Protein AF-A0A5C8U1Q3-F1 (afdb_monomer)

Structure (mmCIF, N/CA/C/O backbone):
data_AF-A0A5C8U1Q3-F1
#
_entry.id   AF-A0A5C8U1Q3-F1
#
loop_
_atom_site.group_PDB
_atom_site.id
_atom_site.type_symbol
_atom_site.label_atom_id
_atom_site.label_alt_id
_atom_site.label_comp_id
_atom_site.label_asym_id
_atom_site.label_entity_id
_atom_site.label_seq_id
_atom_site.pdbx_PDB_ins_code
_atom_site.Cartn_x
_atom_site.Cartn_y
_atom_site.Cartn_z
_atom_site.occupancy
_atom_site.B_iso_or_equiv
_atom_site.auth_seq_id
_atom_site.auth_comp_id
_atom_site.auth_asym_id
_atom_site.auth_atom_id
_atom_site.pdbx_PDB_model_num
ATOM 1 N N . MET A 1 1 ? 37.462 -49.495 20.248 1.00 40.00 1 MET A N 1
ATOM 2 C CA . MET A 1 1 ? 37.813 -49.408 21.685 1.00 40.00 1 MET A CA 1
ATOM 3 C C . MET A 1 1 ? 36.873 -48.424 22.378 1.00 40.00 1 MET A C 1
ATOM 5 O O . MET A 1 1 ? 36.753 -47.323 21.869 1.00 40.00 1 MET A O 1
ATOM 9 N N . ALA A 1 2 ? 36.206 -48.893 23.449 1.00 38.47 2 ALA A N 1
ATOM 10 C CA . ALA A 1 2 ? 35.498 -48.218 24.568 1.00 38.47 2 ALA A CA 1
ATOM 11 C C . ALA A 1 2 ? 34.811 -46.848 24.321 1.00 38.47 2 ALA A C 1
ATOM 13 O O . ALA A 1 2 ? 35.476 -45.885 23.978 1.00 38.47 2 ALA A O 1
ATOM 14 N N . ALA A 1 3 ? 33.492 -46.640 24.443 1.00 40.78 3 ALA A N 1
ATOM 15 C CA . ALA A 1 3 ? 32.511 -46.947 25.502 1.00 40.78 3 ALA A CA 1
ATOM 16 C C . ALA A 1 3 ? 32.791 -46.301 26.875 1.00 40.78 3 ALA A C 1
ATOM 18 O O . ALA A 1 3 ? 33.668 -46.760 27.597 1.00 40.78 3 ALA A O 1
ATOM 19 N N . HIS A 1 4 ? 31.946 -45.341 27.290 1.00 40.53 4 HIS A N 1
ATOM 20 C CA . HIS A 1 4 ? 31.556 -45.203 28.699 1.00 40.53 4 HIS A CA 1
ATOM 21 C C . HIS A 1 4 ? 30.174 -44.546 28.901 1.00 40.53 4 HIS A C 1
ATOM 23 O O . HIS A 1 4 ? 29.937 -43.390 28.567 1.00 40.53 4 HIS A O 1
ATOM 29 N N . ARG A 1 5 ? 29.272 -45.348 29.484 1.00 44.78 5 ARG A N 1
ATOM 30 C CA . ARG A 1 5 ? 27.987 -45.009 30.126 1.00 44.78 5 ARG A CA 1
ATOM 31 C C . ARG A 1 5 ? 28.193 -44.432 31.537 1.00 44.78 5 ARG A C 1
ATOM 33 O O . ARG A 1 5 ? 29.172 -44.807 32.181 1.00 44.78 5 ARG A O 1
ATOM 40 N N . ARG A 1 6 ? 27.169 -43.716 32.043 1.00 39.38 6 ARG A N 1
ATOM 41 C CA . ARG A 1 6 ? 26.542 -43.731 33.406 1.00 39.38 6 ARG A CA 1
ATOM 42 C C . ARG A 1 6 ? 25.379 -42.707 33.366 1.00 39.38 6 ARG A C 1
ATOM 44 O O . ARG A 1 6 ? 25.620 -41.612 32.890 1.00 39.38 6 ARG A O 1
ATOM 51 N N . SER A 1 7 ? 24.086 -42.936 33.641 1.00 35.12 7 SER A N 1
ATOM 52 C CA . SER A 1 7 ? 23.262 -43.768 34.550 1.00 35.12 7 SER A CA 1
ATOM 53 C C . SER A 1 7 ? 23.258 -43.360 36.033 1.00 35.12 7 SER A C 1
ATOM 55 O O . SER A 1 7 ? 24.276 -43.500 36.701 1.00 35.12 7 SER A O 1
ATOM 57 N N . GLY A 1 8 ? 22.067 -42.992 36.536 1.00 31.27 8 GLY A N 1
ATOM 58 C CA . GLY A 1 8 ? 21.658 -42.892 37.954 1.00 31.27 8 GLY A CA 1
ATOM 59 C C . GLY A 1 8 ? 20.296 -42.173 38.079 1.00 31.27 8 GLY A C 1
ATOM 60 O O . GLY A 1 8 ? 20.238 -40.974 37.858 1.00 31.27 8 GLY A O 1
ATOM 61 N N . ALA A 1 9 ? 19.152 -42.877 38.094 1.00 34.50 9 ALA A N 1
ATOM 62 C CA . ALA A 1 9 ? 18.427 -43.439 39.260 1.00 34.50 9 ALA A CA 1
ATOM 63 C C . ALA A 1 9 ? 17.667 -42.366 40.084 1.00 34.50 9 ALA A C 1
ATOM 65 O O . ALA A 1 9 ? 18.277 -41.548 40.754 1.00 34.50 9 ALA A O 1
ATOM 66 N N . ARG A 1 10 ? 16.347 -42.201 39.885 1.00 37.47 10 ARG A N 1
ATOM 67 C CA . ARG A 1 10 ? 15.211 -42.815 40.627 1.00 37.47 10 ARG A CA 1
ATOM 68 C C . ARG A 1 10 ? 15.221 -42.590 42.149 1.00 37.47 10 ARG A C 1
ATOM 70 O O . ARG A 1 10 ? 15.981 -43.232 42.865 1.00 37.47 10 ARG A O 1
ATOM 77 N N . HIS A 1 11 ? 14.211 -41.863 42.634 1.00 34.75 11 HIS A N 1
ATOM 78 C CA . HIS A 1 11 ? 13.627 -42.100 43.954 1.00 34.75 11 HIS A CA 1
ATOM 79 C C . HIS A 1 11 ? 12.093 -42.021 43.877 1.00 34.75 11 HIS A C 1
ATOM 81 O O . HIS A 1 11 ? 11.530 -40.993 43.515 1.00 34.75 11 HIS A O 1
ATOM 87 N N . ARG A 1 12 ? 11.443 -43.157 44.154 1.00 38.84 12 ARG A N 1
ATOM 88 C CA . ARG A 1 12 ? 10.029 -43.289 44.533 1.00 38.84 12 ARG A CA 1
ATOM 89 C C . ARG A 1 12 ? 9.959 -43.221 46.056 1.00 38.84 12 ARG A C 1
ATOM 91 O O . ARG A 1 12 ? 10.831 -43.830 46.672 1.00 38.84 12 ARG A O 1
ATOM 98 N N . ARG A 1 13 ? 8.890 -42.650 46.621 1.00 34.62 13 ARG A N 1
ATOM 99 C CA . ARG A 1 13 ? 8.148 -43.243 47.749 1.00 34.62 13 ARG A CA 1
ATOM 100 C C . ARG A 1 13 ? 6.680 -42.815 47.701 1.00 34.62 13 ARG A C 1
ATOM 102 O O . ARG A 1 13 ? 6.382 -41.639 47.525 1.00 34.62 13 ARG A O 1
ATOM 109 N N . ASP A 1 14 ? 5.843 -43.834 47.822 1.00 34.22 14 ASP A N 1
ATOM 110 C CA . ASP A 1 14 ? 4.397 -43.864 48.031 1.00 34.22 14 ASP A CA 1
ATOM 111 C C . ASP A 1 14 ? 4.027 -43.394 49.452 1.00 34.22 14 ASP A C 1
ATOM 113 O O . ASP A 1 14 ? 4.901 -43.463 50.313 1.00 34.22 14 ASP A O 1
ATOM 117 N N . VAL A 1 15 ? 2.767 -42.985 49.693 1.00 38.41 15 VAL A N 1
ATOM 118 C CA . VAL A 1 15 ? 1.884 -43.452 50.798 1.00 38.41 15 VAL A CA 1
ATOM 119 C C . VAL A 1 15 ? 0.415 -43.106 50.464 1.00 38.41 15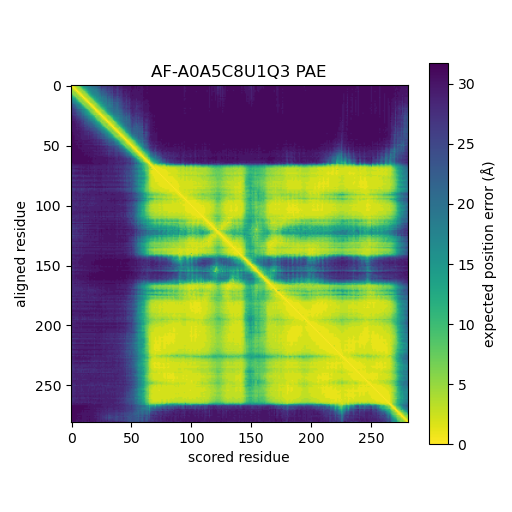 VAL A C 1
ATOM 121 O O . VAL A 1 15 ? 0.109 -41.994 50.034 1.00 38.41 15 VAL A O 1
ATOM 124 N N . ASP A 1 16 ? -0.444 -44.108 50.669 1.00 31.39 16 ASP A N 1
ATOM 125 C CA . ASP A 1 16 ? -1.895 -44.236 50.461 1.00 31.39 16 ASP A CA 1
ATOM 126 C C . ASP A 1 16 ? -2.811 -43.389 51.379 1.00 31.39 16 ASP A C 1
ATOM 128 O O . ASP A 1 16 ? -2.389 -42.916 52.431 1.00 31.39 16 ASP A O 1
ATOM 132 N N . ALA A 1 17 ? -4.078 -43.201 50.962 1.00 31.83 17 ALA A N 1
ATOM 133 C CA . ALA A 1 17 ? -5.339 -43.590 51.656 1.00 31.83 17 ALA A CA 1
ATOM 134 C C . ALA A 1 17 ? -6.091 -42.311 52.110 1.00 31.83 17 ALA A C 1
ATOM 136 O O . ALA A 1 17 ? -5.439 -41.327 52.428 1.00 31.83 17 ALA A O 1
ATOM 137 N N . ASP A 1 18 ? -7.411 -42.104 52.094 1.00 31.33 18 ASP A N 1
ATOM 138 C CA . ASP A 1 18 ? -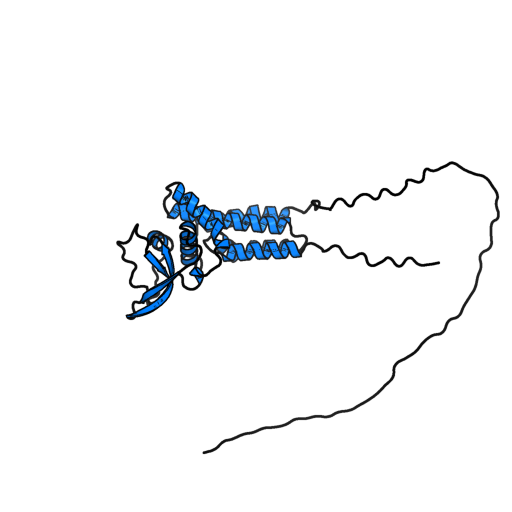8.646 -42.901 52.164 1.00 31.33 18 ASP A CA 1
ATOM 139 C C . ASP A 1 18 ? -9.780 -42.015 51.561 1.00 31.33 18 ASP A C 1
ATOM 141 O O . ASP A 1 18 ? -9.727 -40.791 51.657 1.00 31.33 18 ASP A O 1
ATOM 145 N N . ALA A 1 19 ? -10.690 -42.508 50.717 1.00 33.03 19 ALA A N 1
ATOM 146 C CA . ALA A 1 19 ? -11.965 -43.178 51.018 1.00 33.03 19 ALA A CA 1
ATOM 147 C C . ALA A 1 19 ? -13.210 -42.263 51.211 1.00 33.03 19 ALA A C 1
ATOM 149 O O . ALA A 1 19 ? -13.259 -41.356 52.033 1.00 33.03 19 ALA A O 1
ATOM 150 N N . GLN A 1 20 ? -14.245 -42.650 50.452 1.00 34.34 20 GLN A N 1
ATOM 151 C CA . GLN A 1 20 ? -15.701 -42.492 50.609 1.00 34.34 20 GLN A CA 1
ATOM 152 C C . GLN A 1 20 ? -16.476 -41.207 50.226 1.00 34.34 20 GLN A C 1
ATOM 154 O O . GLN A 1 20 ? -16.203 -40.079 50.617 1.00 34.34 20 GLN A O 1
ATOM 159 N N . ALA A 1 21 ? -17.548 -41.490 49.474 1.00 34.84 21 ALA A N 1
ATOM 160 C CA . ALA A 1 21 ? -18.604 -40.638 48.930 1.00 34.84 21 ALA A CA 1
ATOM 161 C C . ALA A 1 21 ? -19.897 -40.689 49.818 1.00 34.84 21 ALA A C 1
ATOM 163 O O . ALA A 1 21 ? -19.916 -41.440 50.793 1.00 34.84 21 ALA A O 1
ATOM 164 N N . PRO A 1 22 ? -20.969 -39.915 49.508 1.00 58.00 22 PRO A N 1
ATOM 165 C CA . PRO A 1 22 ? -22.089 -39.516 50.400 1.00 58.00 22 PRO A CA 1
ATOM 166 C C . PRO A 1 22 ? -23.319 -40.469 50.296 1.00 58.00 22 PRO A C 1
ATOM 168 O O . PRO A 1 22 ? -23.212 -41.409 49.502 1.00 58.00 22 PRO A O 1
ATOM 171 N N . PRO A 1 23 ? -24.478 -40.306 51.017 1.00 46.59 23 PRO A N 1
ATOM 172 C CA . PRO A 1 23 ? -25.551 -39.325 50.667 1.00 46.59 23 PRO A CA 1
ATOM 173 C C . PRO A 1 23 ? -26.604 -38.874 51.755 1.00 46.59 23 PRO A C 1
ATOM 175 O O . PRO A 1 23 ? -26.985 -39.626 52.642 1.00 46.59 23 PRO A O 1
ATOM 178 N N . SER A 1 24 ? -27.178 -37.670 51.541 1.00 33.81 24 SER A N 1
ATOM 179 C CA . SER A 1 24 ? -28.619 -37.253 51.623 1.00 33.81 24 SER A CA 1
ATOM 180 C C . SER A 1 24 ? -29.431 -37.255 52.969 1.00 33.81 24 SER A C 1
ATOM 182 O O . SER A 1 24 ? -28.854 -37.444 54.029 1.00 33.81 24 SER A O 1
ATOM 184 N N . PRO A 1 25 ? -30.744 -36.872 52.996 1.00 44.81 25 PRO A N 1
ATOM 185 C CA .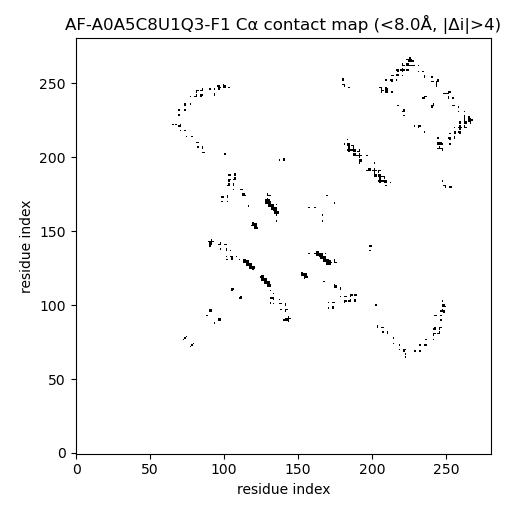 PRO A 1 25 ? -31.219 -35.542 53.424 1.00 44.81 25 PRO A CA 1
ATOM 186 C C . PRO A 1 25 ? -32.308 -35.560 54.533 1.00 44.81 25 PRO A C 1
ATOM 188 O O . PRO A 1 25 ? -33.022 -36.541 54.722 1.00 44.81 25 PRO A O 1
ATOM 191 N N . GLY A 1 26 ? -32.516 -34.435 55.228 1.00 31.23 26 GLY A N 1
ATOM 192 C CA . GLY A 1 26 ? -33.542 -34.297 56.275 1.00 31.23 26 GLY A CA 1
ATOM 193 C C . GLY A 1 26 ? -34.520 -33.150 56.017 1.00 31.23 26 GLY A C 1
ATOM 194 O O . GLY A 1 26 ? -34.166 -31.985 56.162 1.00 31.23 26 GLY A O 1
ATOM 195 N N . ALA A 1 27 ? -35.755 -33.496 55.656 1.00 31.83 27 ALA A N 1
ATOM 196 C CA . ALA A 1 27 ? -36.916 -32.610 55.600 1.00 31.83 27 ALA A CA 1
ATOM 197 C C . ALA A 1 27 ? -37.602 -32.488 56.973 1.00 31.83 27 ALA A C 1
ATOM 199 O O . ALA A 1 27 ? -37.550 -33.440 57.752 1.00 31.83 27 ALA A O 1
ATOM 200 N N . LYS A 1 28 ? -38.285 -31.355 57.214 1.00 33.28 28 LYS A N 1
ATOM 201 C CA . LYS A 1 28 ? -39.471 -31.111 58.082 1.00 33.28 28 LYS A CA 1
ATOM 202 C C . LYS A 1 28 ? -39.602 -29.590 58.303 1.00 33.28 28 LYS A C 1
ATOM 204 O O . LYS A 1 28 ? -38.583 -28.932 58.427 1.00 33.28 28 LYS A O 1
ATOM 209 N N . SER A 1 29 ? -40.749 -28.936 58.471 1.00 29.78 29 SER A N 1
ATOM 210 C CA . SER A 1 29 ? -42.158 -29.098 58.083 1.00 29.78 29 SER A CA 1
ATOM 211 C C . SER A 1 29 ? -42.923 -27.974 58.805 1.00 29.78 29 SER A C 1
ATOM 213 O O . SER A 1 29 ? -42.706 -27.859 60.008 1.00 29.78 29 SER A O 1
ATOM 215 N N . ARG A 1 30 ? -43.883 -27.309 58.128 1.00 32.12 30 ARG A N 1
ATOM 216 C CA . ARG A 1 30 ? -45.090 -26.636 58.697 1.00 32.12 30 ARG A CA 1
ATOM 217 C C . ARG A 1 30 ? -44.822 -25.411 59.606 1.00 32.12 30 ARG A C 1
ATOM 219 O O . ARG A 1 30 ? -43.753 -25.293 60.173 1.00 32.12 30 ARG A O 1
ATOM 226 N N . ASP A 1 31 ? -45.668 -24.396 59.762 1.00 32.38 31 ASP A N 1
ATOM 227 C CA . ASP A 1 31 ? -47.121 -24.196 59.640 1.00 32.38 31 ASP A CA 1
ATOM 228 C C . ASP A 1 31 ? -47.358 -22.683 59.390 1.00 32.38 31 ASP A C 1
ATOM 230 O O . ASP A 1 31 ? -46.620 -21.848 59.905 1.00 32.38 31 ASP A O 1
ATOM 234 N N . ALA A 1 32 ? -48.230 -22.277 58.467 1.00 31.22 32 ALA A N 1
ATOM 235 C CA . ALA A 1 32 ? -49.650 -21.967 58.685 1.00 31.22 32 ALA A CA 1
ATOM 236 C C . ALA A 1 32 ? -49.932 -20.755 59.597 1.00 31.22 32 ALA A C 1
ATOM 238 O O . ALA A 1 32 ? -49.867 -20.845 60.823 1.00 31.22 32 ALA A O 1
ATOM 239 N N . ARG A 1 33 ? -50.375 -19.658 58.968 1.00 31.16 33 ARG A N 1
ATOM 240 C CA . ARG A 1 33 ? -51.519 -18.826 59.380 1.00 31.16 33 ARG A CA 1
ATOM 241 C C . ARG A 1 33 ? -51.665 -17.668 58.396 1.00 31.16 33 ARG A C 1
ATOM 243 O O . ARG A 1 33 ? -50.772 -16.840 58.324 1.00 31.16 33 ARG A O 1
ATOM 250 N N . ASP A 1 34 ? -52.795 -17.596 57.698 1.00 32.56 34 ASP A N 1
ATOM 251 C CA . ASP A 1 34 ? -53.519 -16.328 57.682 1.00 32.56 34 ASP A CA 1
ATOM 252 C C . ASP A 1 34 ? -55.004 -16.523 57.380 1.00 32.56 34 ASP A C 1
ATOM 254 O O . ASP A 1 34 ? -55.398 -17.289 56.497 1.00 32.56 34 ASP A O 1
ATOM 258 N N . ARG A 1 35 ? -55.815 -15.858 58.199 1.00 33.28 35 ARG A N 1
ATOM 259 C CA . ARG A 1 35 ? -57.254 -15.671 58.035 1.00 33.28 35 ARG A CA 1
ATOM 260 C C . ARG A 1 35 ? -57.443 -14.291 57.414 1.00 33.28 35 ARG A C 1
ATOM 262 O O . ARG A 1 35 ? -56.715 -13.383 57.779 1.00 33.28 35 ARG A O 1
ATOM 269 N N . ASP A 1 36 ? -58.430 -14.148 56.534 1.00 31.48 36 ASP A N 1
ATOM 270 C CA . ASP A 1 36 ? -59.475 -13.113 56.616 1.00 31.48 36 ASP A CA 1
ATOM 271 C C . ASP A 1 36 ? -60.100 -12.802 55.250 1.00 31.48 36 ASP A C 1
ATOM 273 O O . ASP A 1 36 ? -59.449 -12.812 54.209 1.00 31.48 36 ASP A O 1
ATOM 277 N N . GLY A 1 37 ? -61.389 -12.452 55.296 1.00 30.47 37 GLY A N 1
ATOM 278 C CA . GLY A 1 37 ? -61.964 -11.489 54.359 1.00 30.47 37 GLY A CA 1
ATOM 279 C C . GLY A 1 37 ? -62.891 -12.043 53.281 1.00 30.47 37 GLY A C 1
ATOM 280 O O . GLY A 1 37 ? -62.530 -12.127 52.112 1.00 30.47 37 GLY A O 1
ATOM 281 N N . ALA A 1 38 ? -64.145 -12.304 53.648 1.00 33.31 38 ALA A N 1
ATOM 282 C CA . ALA A 1 38 ? -65.258 -12.371 52.706 1.00 33.31 38 ALA A CA 1
ATOM 283 C C . ALA A 1 38 ? -65.837 -10.965 52.463 1.00 33.31 38 ALA A C 1
ATOM 285 O O . ALA A 1 38 ? -66.318 -10.372 53.420 1.00 33.31 38 ALA A O 1
ATOM 286 N N . VAL A 1 39 ? -65.899 -10.472 51.213 1.00 33.56 39 VAL A N 1
ATOM 287 C CA . VAL A 1 39 ? -66.868 -9.437 50.775 1.00 33.56 39 VAL A CA 1
ATOM 288 C C . VAL A 1 39 ? -67.254 -9.638 49.298 1.00 33.56 39 VAL A C 1
ATOM 290 O O . VAL A 1 39 ? -66.469 -10.071 48.461 1.00 33.56 39 VAL A O 1
ATOM 293 N N . ARG A 1 40 ? -68.529 -9.354 49.025 1.00 32.06 40 ARG A N 1
ATOM 294 C CA . ARG A 1 40 ? -69.347 -9.643 47.844 1.00 32.06 40 ARG A CA 1
ATOM 295 C C . ARG A 1 40 ? -69.131 -8.707 46.633 1.00 32.06 40 ARG A C 1
ATOM 297 O O . ARG A 1 40 ? -68.942 -7.510 46.784 1.00 32.06 40 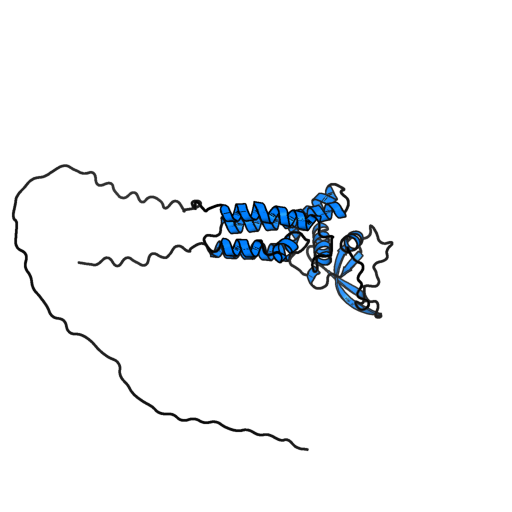ARG A O 1
ATOM 304 N N . SER A 1 41 ? -69.414 -9.282 45.457 1.00 30.80 41 SER A N 1
ATOM 305 C CA . SER A 1 41 ? -70.264 -8.783 44.350 1.00 30.80 41 SER A CA 1
ATOM 306 C C . SER A 1 41 ? -69.879 -7.592 43.439 1.00 30.80 41 SER A C 1
ATOM 308 O O . SER A 1 41 ? -69.887 -6.442 43.859 1.00 30.80 41 SER A O 1
ATOM 310 N N . ARG A 1 42 ? -69.894 -7.937 42.132 1.00 37.16 42 ARG A N 1
ATOM 311 C CA . ARG A 1 42 ? -70.431 -7.253 40.922 1.00 37.16 42 ARG A CA 1
ATOM 312 C C . ARG A 1 42 ? -69.455 -6.626 39.898 1.00 37.16 42 ARG A C 1
ATOM 314 O O . ARG A 1 42 ? -68.354 -6.227 40.250 1.00 37.16 42 ARG A O 1
ATOM 321 N N . PRO A 1 43 ? -69.839 -6.656 38.596 1.00 43.28 43 PRO A N 1
ATOM 322 C CA . PRO A 1 43 ? -68.922 -6.738 37.464 1.00 43.28 43 PRO A CA 1
ATOM 323 C C . PRO A 1 43 ? -68.629 -5.364 36.855 1.00 43.28 43 PRO A C 1
ATOM 325 O O . PRO A 1 43 ? -69.530 -4.551 36.663 1.00 43.28 43 PRO A O 1
ATOM 328 N N . GLY A 1 44 ? -67.366 -5.127 36.507 1.00 32.19 44 GLY A N 1
ATOM 329 C CA . GLY A 1 44 ? -66.908 -3.880 35.907 1.00 32.19 44 GLY A CA 1
ATOM 330 C C . GLY A 1 44 ? -66.152 -4.122 34.608 1.00 32.19 44 GLY A C 1
ATOM 331 O O . GLY A 1 44 ? -65.062 -4.680 34.627 1.00 32.19 44 GLY A O 1
ATOM 332 N N . ALA A 1 45 ? -66.763 -3.661 33.517 1.00 36.06 45 ALA A N 1
ATOM 333 C CA . ALA A 1 45 ? -66.148 -3.105 32.314 1.00 36.06 45 ALA A CA 1
ATOM 334 C C . ALA A 1 45 ? -65.023 -3.905 31.626 1.00 36.06 45 ALA A C 1
ATOM 336 O O . ALA A 1 45 ? -63.877 -3.973 32.069 1.00 36.06 45 ALA A O 1
ATOM 337 N N . GLY A 1 46 ? -65.356 -4.409 30.434 1.00 39.41 46 GLY A N 1
ATOM 338 C CA . GLY A 1 46 ? -64.417 -4.989 29.486 1.00 39.41 46 GLY A CA 1
ATOM 339 C C . GLY A 1 46 ? -63.202 -4.095 29.242 1.00 39.41 46 GLY A C 1
ATOM 340 O O . GLY A 1 46 ? -63.302 -3.002 28.690 1.00 39.41 46 GLY A O 1
ATOM 341 N N . ARG A 1 47 ? -62.028 -4.608 29.605 1.00 36.16 47 ARG A N 1
ATOM 342 C CA . ARG A 1 47 ? -60.751 -4.113 29.106 1.00 36.16 47 ARG A CA 1
ATOM 343 C C . ARG A 1 47 ? -60.304 -5.069 28.007 1.00 36.16 47 ARG A C 1
ATOM 345 O O . ARG A 1 47 ? -59.945 -6.213 28.274 1.00 36.16 47 ARG A O 1
ATOM 352 N N . LEU A 1 48 ? -60.386 -4.588 26.767 1.00 38.12 48 LEU A N 1
ATOM 353 C CA . LEU A 1 48 ? -59.875 -5.250 25.572 1.00 38.12 48 LEU A CA 1
ATOM 354 C C . LEU A 1 48 ? -58.466 -5.782 25.839 1.00 38.12 48 LEU A C 1
ATOM 356 O O . LEU A 1 48 ? -57.507 -5.037 26.049 1.00 38.12 48 LEU A O 1
ATOM 360 N N . ARG A 1 49 ? -58.370 -7.106 25.844 1.00 38.47 49 ARG A N 1
ATOM 361 C CA . ARG A 1 49 ? -57.133 -7.866 25.897 1.00 38.47 49 ARG A CA 1
ATOM 362 C C . ARG A 1 49 ? -56.403 -7.588 24.582 1.00 38.47 49 ARG A C 1
ATOM 364 O O . ARG A 1 49 ? -56.762 -8.158 23.556 1.00 38.47 49 ARG A O 1
ATOM 371 N N . LYS A 1 50 ? -55.417 -6.681 24.587 1.00 38.84 50 LYS A N 1
ATOM 372 C CA . LYS A 1 50 ? -54.468 -6.556 23.470 1.00 38.84 50 LYS A CA 1
ATOM 373 C C . LYS A 1 50 ? -53.746 -7.898 23.359 1.00 38.84 50 LYS A C 1
ATOM 375 O O . LYS A 1 50 ? -52.866 -8.202 24.162 1.00 38.84 50 LYS A O 1
ATOM 380 N N . LEU A 1 51 ? -54.201 -8.723 22.414 1.00 40.62 51 LEU A N 1
ATOM 381 C CA . LEU A 1 51 ? -53.480 -9.900 21.960 1.00 40.62 51 LEU A CA 1
ATOM 382 C C . LEU A 1 51 ? -52.062 -9.477 21.585 1.00 40.62 51 LEU A C 1
ATOM 384 O O . LEU A 1 51 ? -51.855 -8.413 21.001 1.00 40.62 51 LEU A O 1
ATOM 388 N N . GLY A 1 52 ? -51.109 -10.318 21.983 1.00 45.19 52 GLY A N 1
ATOM 389 C CA . GLY A 1 52 ? -49.691 -10.118 21.759 1.00 45.19 52 GLY A CA 1
ATOM 390 C C . GLY A 1 52 ? -49.408 -9.771 20.307 1.00 45.19 52 GLY A C 1
ATOM 391 O O . GLY A 1 52 ? -49.563 -10.600 19.414 1.00 45.19 52 GLY A O 1
ATOM 392 N N . GLY A 1 53 ? -48.950 -8.541 20.095 1.00 34.00 53 GLY A N 1
ATOM 393 C CA . GLY A 1 53 ? -48.136 -8.238 18.938 1.00 34.00 53 GLY A CA 1
ATOM 394 C C . GLY A 1 53 ? -46.803 -8.931 19.158 1.00 34.00 53 GLY A C 1
ATOM 395 O O . GLY A 1 53 ? -45.980 -8.451 19.934 1.00 34.00 53 GLY A O 1
ATOM 396 N N . VAL A 1 54 ? -46.604 -10.069 18.498 1.00 46.75 54 VAL A N 1
ATOM 397 C CA . VAL A 1 54 ? -45.260 -10.508 18.134 1.00 46.75 54 VAL A CA 1
ATOM 398 C C . VAL A 1 54 ? -44.73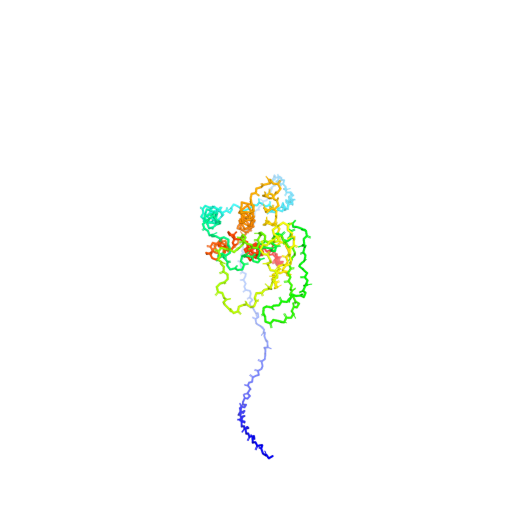8 -9.408 17.221 1.00 46.75 54 VAL A C 1
ATOM 400 O O . VAL A 1 54 ? -45.061 -9.358 16.038 1.00 46.75 54 VAL A O 1
ATOM 403 N N . THR A 1 55 ? -44.022 -8.443 17.794 1.00 45.88 55 THR A N 1
ATOM 404 C CA . THR A 1 55 ? -43.192 -7.552 16.995 1.00 45.88 55 THR A CA 1
ATOM 405 C C . THR A 1 55 ? -42.192 -8.455 16.288 1.00 45.88 55 THR A C 1
ATOM 407 O O . THR A 1 55 ? -41.460 -9.158 16.989 1.00 45.88 55 THR A O 1
ATOM 410 N N . PRO A 1 56 ? -42.161 -8.505 14.945 1.00 45.88 56 PRO A N 1
ATOM 411 C CA . PRO A 1 56 ? -41.060 -9.168 14.278 1.00 45.88 56 PRO A CA 1
ATOM 412 C C . PRO A 1 56 ? -39.802 -8.457 14.764 1.00 45.88 56 PRO A C 1
ATOM 414 O O . PRO A 1 56 ? -39.720 -7.228 14.664 1.00 45.88 56 PRO A O 1
ATOM 417 N N . ASP A 1 57 ? -38.879 -9.215 15.357 1.00 44.75 57 ASP A N 1
ATOM 418 C CA . ASP A 1 57 ? -37.523 -8.756 15.615 1.00 44.75 57 ASP A CA 1
ATOM 419 C C . ASP A 1 57 ? -37.009 -8.208 14.286 1.00 44.75 57 ASP A C 1
ATOM 421 O O . ASP A 1 57 ? -36.609 -8.952 13.389 1.00 44.75 57 ASP A O 1
ATOM 425 N N . ARG A 1 58 ? -37.078 -6.882 14.116 1.00 45.53 58 ARG A N 1
ATOM 426 C CA . ARG A 1 58 ? -36.298 -6.217 13.083 1.00 45.53 58 ARG A CA 1
ATOM 427 C C . ARG A 1 58 ? -34.877 -6.664 13.379 1.00 45.53 58 ARG A C 1
ATOM 429 O O . ARG A 1 58 ? -34.439 -6.468 14.519 1.00 45.53 58 ARG A O 1
ATOM 436 N N . PRO A 1 59 ? -34.154 -7.276 12.428 1.00 43.28 59 PRO A N 1
ATOM 437 C CA . PRO A 1 59 ? -32.760 -7.531 12.687 1.00 43.28 59 PRO A CA 1
ATOM 438 C C . PRO A 1 59 ? -32.170 -6.166 13.026 1.00 43.28 59 PRO A C 1
ATOM 440 O O . PRO A 1 59 ? -32.374 -5.202 12.286 1.00 43.28 59 PRO A O 1
ATOM 443 N N . ALA A 1 60 ? -31.518 -6.059 14.182 1.00 50.78 60 ALA A N 1
ATOM 444 C CA . ALA A 1 60 ? -30.799 -4.869 14.627 1.00 50.78 60 ALA A CA 1
ATOM 445 C C . ALA A 1 60 ? -29.555 -4.631 13.741 1.00 50.78 60 ALA A C 1
ATOM 447 O O . ALA A 1 60 ? -28.429 -4.462 14.209 1.00 50.78 60 ALA A O 1
ATOM 448 N N . LEU A 1 61 ? -29.756 -4.683 12.427 1.00 51.47 61 LEU A N 1
ATOM 449 C CA . LEU A 1 61 ? -28.913 -4.143 11.393 1.00 51.47 61 LEU A CA 1
ATOM 450 C C . LEU A 1 61 ? -29.019 -2.628 11.552 1.00 51.47 61 LEU A C 1
ATOM 452 O O . LEU A 1 61 ? -30.002 -2.013 11.161 1.00 51.47 61 LEU A O 1
ATOM 456 N N . LEU A 1 62 ? -27.972 -2.063 12.150 1.00 55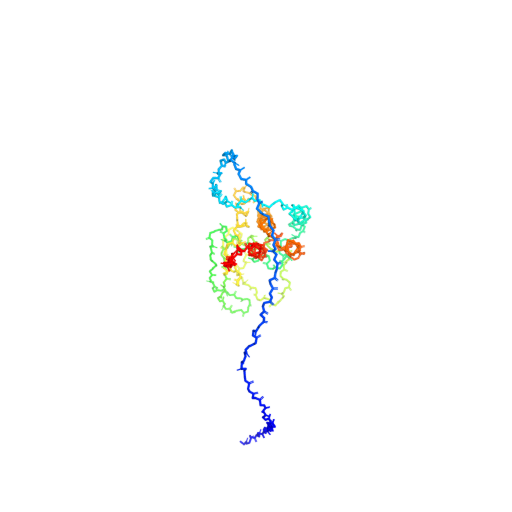.91 62 LEU A N 1
ATOM 457 C CA . LEU A 1 62 ? -27.710 -0.627 12.260 1.00 55.91 62 LEU A CA 1
ATOM 458 C C . LEU A 1 62 ? -28.467 0.100 13.377 1.00 55.91 62 LEU A C 1
ATOM 460 O O . LEU A 1 62 ? -29.226 1.030 13.144 1.00 55.91 62 LEU A O 1
ATOM 464 N N . ALA A 1 63 ? -28.126 -0.211 14.623 1.00 53.31 63 ALA A N 1
ATOM 465 C CA . ALA A 1 63 ? -27.983 0.874 15.587 1.00 53.31 63 ALA A CA 1
ATOM 466 C C . ALA A 1 63 ? -26.891 0.545 16.593 1.00 53.31 63 ALA A C 1
ATOM 468 O O . ALA A 1 63 ? -27.095 -0.175 17.571 1.00 53.31 63 ALA A O 1
ATOM 469 N N . PRO A 1 64 ? -25.701 1.099 16.374 1.00 51.84 64 PRO A N 1
ATOM 470 C CA . PRO A 1 64 ? -24.953 1.515 17.529 1.00 51.84 64 PRO A CA 1
ATOM 471 C C . PRO A 1 64 ? -24.557 2.970 17.288 1.00 51.84 64 PRO A C 1
ATOM 473 O O . PRO A 1 64 ? -23.745 3.270 16.415 1.00 51.84 64 PRO A O 1
ATOM 476 N N . THR A 1 65 ? -25.136 3.880 18.071 1.00 59.06 65 THR A N 1
ATOM 477 C CA . THR A 1 65 ? -24.596 5.228 18.280 1.00 59.06 65 THR A CA 1
ATOM 478 C C . THR A 1 65 ? -23.231 5.063 18.943 1.00 59.06 65 THR A C 1
ATOM 480 O O . THR A 1 65 ? -23.077 5.065 20.163 1.00 59.06 65 THR A O 1
ATOM 483 N N . ARG A 1 66 ? -22.238 4.748 18.114 1.00 66.75 66 ARG A N 1
ATOM 484 C CA . ARG A 1 66 ? -20.848 4.523 18.487 1.00 66.75 66 ARG A CA 1
ATOM 485 C C . ARG A 1 66 ? -20.169 5.864 18.394 1.00 66.75 66 ARG A C 1
ATOM 487 O O . ARG A 1 66 ? -20.281 6.520 17.366 1.00 66.75 66 ARG A O 1
ATOM 494 N N . SER A 1 67 ? -19.459 6.250 19.448 1.00 74.25 67 SER A N 1
ATOM 495 C CA . SER A 1 67 ? -18.613 7.434 19.390 1.00 74.25 67 SER A CA 1
ATOM 496 C C . SER A 1 67 ? -17.664 7.309 18.186 1.00 74.25 67 SER A C 1
ATOM 498 O O . SER A 1 67 ? -16.879 6.353 18.133 1.00 74.25 67 SER A O 1
ATOM 500 N N . PRO A 1 68 ? -17.730 8.239 17.213 1.00 88.62 68 PRO A N 1
ATOM 501 C CA . PRO A 1 68 ? -16.866 8.218 16.033 1.00 88.62 68 PRO A CA 1
ATOM 502 C C . PRO A 1 68 ? -15.434 8.652 16.369 1.00 88.62 68 PRO A C 1
ATOM 504 O O . PRO A 1 68 ? -14.584 8.680 15.489 1.00 88.62 68 PRO A O 1
ATOM 507 N N . LEU A 1 69 ? -15.155 8.957 17.643 1.00 93.44 69 LEU A N 1
ATOM 508 C CA . LEU A 1 69 ? -13.896 9.494 18.150 1.00 93.44 69 LEU A CA 1
ATOM 509 C C . LEU A 1 69 ? -12.661 8.808 17.561 1.00 93.44 69 LEU A C 1
ATOM 511 O O . LEU A 1 69 ? -11.794 9.488 17.036 1.00 93.44 69 LEU A O 1
ATOM 515 N N . TRP A 1 70 ? -12.588 7.475 17.607 1.00 94.50 70 TRP A N 1
ATOM 516 C CA . TRP A 1 70 ? -11.404 6.742 17.140 1.00 94.50 70 TRP A CA 1
ATOM 517 C C . TRP A 1 70 ? -11.256 6.739 15.619 1.00 94.50 70 TRP A C 1
ATOM 519 O O . TRP A 1 70 ? -10.139 6.717 15.117 1.00 94.50 70 TRP A O 1
ATOM 529 N N . MET A 1 71 ? -12.368 6.796 14.886 1.00 95.19 71 MET A N 1
ATOM 530 C CA . MET A 1 71 ? -12.341 6.940 13.429 1.00 95.19 71 MET A CA 1
ATOM 531 C C 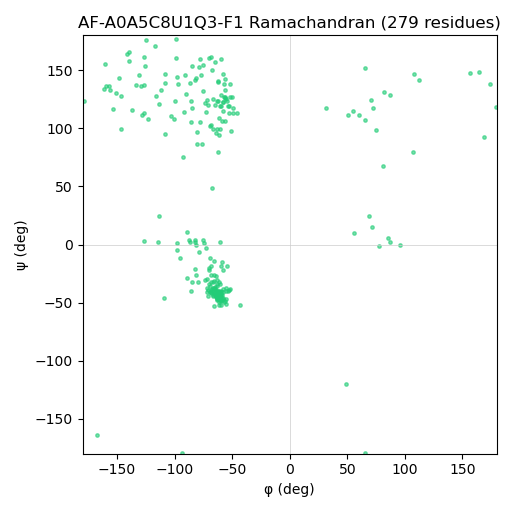. MET A 1 71 ? -11.884 8.347 13.045 1.00 95.19 71 MET A C 1
ATOM 533 O O . MET A 1 71 ? -11.027 8.497 12.182 1.00 95.19 71 MET A O 1
ATOM 537 N N . ILE A 1 72 ? -12.417 9.363 13.731 1.00 95.94 72 ILE A N 1
ATOM 538 C CA . ILE A 1 72 ? -12.017 10.760 13.552 1.00 95.94 72 ILE A CA 1
ATOM 539 C C . ILE A 1 72 ? -10.541 10.922 13.906 1.00 95.94 72 ILE A C 1
ATOM 541 O O . ILE A 1 72 ? -9.813 11.519 13.132 1.00 95.94 72 ILE A O 1
ATOM 545 N N . ALA A 1 73 ? -10.068 10.349 15.015 1.00 96.19 73 ALA A N 1
ATOM 546 C CA . ALA A 1 73 ? -8.659 10.392 15.395 1.00 96.19 73 ALA A CA 1
ATOM 547 C C . ALA A 1 73 ? -7.765 9.707 14.348 1.00 96.19 73 ALA A C 1
ATOM 549 O O . ALA A 1 73 ? -6.733 10.255 13.971 1.00 96.19 73 ALA A O 1
ATOM 550 N N . LEU A 1 74 ? -8.176 8.542 13.830 1.00 96.75 74 LEU A N 1
ATOM 551 C CA . LEU A 1 74 ? -7.437 7.843 12.776 1.00 96.75 74 LEU A CA 1
ATOM 552 C C . LEU A 1 74 ? -7.334 8.701 11.508 1.00 96.75 74 LEU A C 1
ATOM 554 O O . LEU A 1 74 ? -6.259 8.814 10.927 1.00 96.75 74 LEU A O 1
ATOM 558 N N . ALA A 1 75 ? -8.434 9.333 11.102 1.00 96.69 75 ALA A N 1
ATOM 559 C CA . ALA A 1 75 ? -8.466 10.199 9.930 1.00 96.69 75 ALA A CA 1
ATOM 560 C C . ALA A 1 75 ? -7.728 11.531 10.151 1.00 96.69 75 ALA A C 1
ATOM 562 O O . ALA A 1 75 ? -7.075 12.017 9.240 1.00 96.69 75 ALA A O 1
ATOM 563 N N . ALA A 1 76 ? -7.811 12.123 11.342 1.00 96.88 76 ALA A N 1
ATOM 564 C CA . ALA A 1 76 ? -7.243 13.437 11.636 1.00 96.88 76 ALA A CA 1
ATOM 565 C C . ALA A 1 76 ? -5.732 13.396 11.896 1.00 96.88 76 ALA A C 1
ATOM 567 O O . ALA A 1 76 ? -5.044 14.359 11.581 1.00 96.88 76 ALA A O 1
ATOM 568 N N . PHE A 1 77 ? -5.211 12.304 12.461 1.00 96.62 77 PHE A N 1
ATOM 569 C CA . PHE A 1 77 ? -3.782 12.173 12.776 1.00 96.62 77 PHE A CA 1
ATOM 570 C C . PHE A 1 77 ? -3.081 11.170 11.870 1.00 96.62 77 PHE A C 1
ATOM 572 O O . PHE A 1 77 ? -2.014 11.450 11.330 1.00 96.62 77 PHE A O 1
ATOM 579 N N . GLY A 1 78 ? -3.702 10.011 11.673 1.00 97.00 78 GLY A N 1
ATOM 580 C CA . GLY A 1 78 ? -3.131 8.930 10.889 1.00 97.00 78 GLY A CA 1
ATOM 581 C C . GLY A 1 78 ? -2.973 9.280 9.422 1.00 97.00 78 GLY A C 1
ATOM 582 O O . GLY A 1 78 ? -1.885 9.121 8.878 1.00 97.00 78 GLY A O 1
ATOM 583 N N . LEU A 1 79 ? -4.048 9.742 8.780 1.00 96.94 79 LEU A N 1
ATOM 584 C CA . LEU A 1 79 ? -4.036 9.996 7.339 1.00 96.94 79 LEU A CA 1
ATOM 585 C C . LEU A 1 79 ? -3.038 11.104 6.952 1.00 96.94 79 LEU A C 1
ATOM 587 O O . LEU A 1 79 ? -2.233 10.847 6.057 1.00 96.94 79 LEU A O 1
ATOM 591 N N . PRO A 1 80 ? -2.984 12.275 7.625 1.00 97.75 80 PRO A N 1
ATOM 592 C CA . PRO A 1 80 ? -1.970 13.284 7.327 1.00 97.75 80 PRO A CA 1
ATOM 593 C C . PRO A 1 80 ? -0.548 12.779 7.550 1.00 97.75 80 PRO A C 1
ATOM 595 O O . PRO A 1 80 ? 0.317 13.039 6.720 1.00 97.75 80 PRO A O 1
ATOM 598 N N . LEU A 1 81 ? -0.305 12.022 8.627 1.00 97.44 81 LEU A N 1
ATOM 599 C CA . LEU A 1 81 ? 1.013 11.448 8.890 1.00 97.44 81 LEU A CA 1
ATOM 600 C C . LEU A 1 81 ? 1.399 10.414 7.824 1.00 97.44 81 LEU A C 1
ATOM 602 O O . LEU A 1 81 ? 2.526 10.426 7.346 1.00 97.44 81 LEU A O 1
ATOM 606 N N . GLY A 1 82 ? 0.468 9.561 7.401 1.00 97.44 82 GLY A N 1
ATOM 607 C CA . GLY A 1 82 ? 0.685 8.604 6.318 1.00 97.44 82 GLY A CA 1
ATOM 608 C C . GLY A 1 82 ? 0.977 9.282 4.977 1.00 97.44 82 GLY A C 1
ATOM 609 O O . GLY A 1 82 ? 1.898 8.874 4.277 1.00 97.44 82 GLY A O 1
ATOM 610 N N . ILE A 1 83 ? 0.246 10.352 4.642 1.00 97.81 83 ILE A N 1
ATOM 611 C CA . ILE A 1 83 ? 0.500 11.160 3.438 1.00 97.81 83 ILE A CA 1
ATOM 612 C C . ILE A 1 83 ? 1.882 11.808 3.518 1.00 97.81 83 ILE A C 1
ATOM 614 O O . ILE A 1 83 ? 2.644 11.752 2.556 1.00 97.81 83 ILE A O 1
ATOM 618 N N . LEU A 1 84 ? 2.221 12.393 4.670 1.00 97.12 84 LEU A N 1
ATOM 619 C CA . LEU A 1 84 ? 3.526 12.998 4.903 1.00 97.12 84 LEU A CA 1
ATOM 620 C C . LEU A 1 84 ? 4.646 11.967 4.717 1.00 97.12 84 LEU A C 1
ATOM 622 O O . LEU A 1 84 ? 5.597 12.238 3.995 1.00 97.12 84 LEU A O 1
ATOM 626 N N . LEU A 1 85 ? 4.518 10.775 5.305 1.00 96.25 85 LEU A N 1
ATOM 627 C CA . LEU A 1 85 ? 5.489 9.691 5.139 1.00 96.25 85 LEU A CA 1
ATOM 628 C C . LEU A 1 85 ? 5.614 9.257 3.673 1.00 96.25 85 LEU A C 1
ATOM 630 O O . LEU A 1 85 ? 6.732 9.104 3.189 1.00 96.25 85 LEU A O 1
ATOM 634 N N . ALA A 1 86 ? 4.498 9.123 2.952 1.00 95.06 86 ALA A N 1
ATOM 635 C CA . ALA A 1 86 ? 4.503 8.710 1.548 1.00 95.06 86 ALA A CA 1
ATOM 636 C C . ALA A 1 86 ? 5.233 9.714 0.637 1.00 95.06 86 ALA A C 1
ATOM 638 O O . ALA A 1 86 ? 5.819 9.309 -0.369 1.00 95.06 86 ALA A O 1
ATOM 639 N N . LEU A 1 87 ? 5.200 11.003 0.998 1.00 94.50 87 LEU A N 1
ATOM 640 C CA . LEU A 1 87 ? 5.862 12.094 0.281 1.00 94.50 87 LEU A CA 1
ATOM 641 C C . LEU A 1 87 ? 7.329 12.288 0.690 1.00 94.50 87 LEU A C 1
ATOM 643 O O . LEU A 1 87 ? 8.157 12.594 -0.163 1.00 94.50 87 LEU A O 1
ATOM 647 N N . LEU A 1 88 ? 7.648 12.165 1.982 1.00 92.81 88 LEU A N 1
ATOM 648 C CA . LEU A 1 88 ? 8.985 12.470 2.508 1.00 92.81 88 LEU A CA 1
ATOM 649 C C . LEU A 1 88 ? 9.960 11.303 2.380 1.00 92.81 88 LEU A C 1
ATOM 651 O O . LEU A 1 88 ? 11.158 11.544 2.258 1.00 92.81 88 LEU A O 1
ATOM 655 N N . VAL A 1 89 ? 9.480 10.061 2.462 1.00 91.44 89 VAL A N 1
ATOM 656 C CA . VAL A 1 89 ? 10.343 8.875 2.436 1.00 91.44 89 VAL A CA 1
ATOM 657 C C . VAL A 1 89 ? 10.635 8.498 0.980 1.00 91.44 89 VAL A C 1
ATOM 659 O O . VAL A 1 89 ? 9.699 8.160 0.256 1.00 91.44 89 VAL A O 1
ATOM 662 N N . PRO A 1 90 ? 11.898 8.524 0.518 1.00 89.81 90 PRO A N 1
ATOM 663 C CA . PRO A 1 90 ? 12.248 8.097 -0.839 1.00 89.81 90 PRO A CA 1
ATOM 664 C C . PRO A 1 90 ? 11.881 6.628 -1.118 1.00 89.81 90 PRO A C 1
ATOM 666 O O . PRO A 1 90 ? 11.687 5.836 -0.194 1.00 89.81 90 PRO A O 1
ATOM 669 N N . PHE A 1 91 ? 11.760 6.252 -2.394 1.00 87.56 91 PHE A N 1
ATOM 670 C CA . PHE A 1 91 ? 11.483 4.866 -2.795 1.00 87.56 91 PHE A CA 1
ATOM 671 C C . PHE A 1 91 ? 12.645 3.934 -2.463 1.00 87.56 91 PHE A C 1
ATOM 673 O O . PHE A 1 91 ? 13.751 4.165 -2.934 1.00 87.56 91 PHE A O 1
ATOM 680 N N . GLY A 1 92 ? 12.379 2.862 -1.716 1.00 83.94 92 GLY A N 1
ATOM 681 C CA . GLY A 1 92 ? 13.387 1.854 -1.376 1.00 83.94 92 GLY A CA 1
ATOM 682 C C . GLY A 1 92 ? 14.061 2.061 -0.018 1.00 83.94 92 GLY A C 1
ATOM 683 O O . GLY A 1 92 ? 14.887 1.241 0.371 1.00 83.94 92 GLY A O 1
ATOM 684 N N . GLU A 1 93 ? 13.698 3.108 0.732 1.00 87.44 93 GLU A N 1
ATOM 685 C CA . GLU A 1 93 ? 14.162 3.286 2.119 1.00 87.44 93 GLU A CA 1
ATOM 686 C C . GLU A 1 93 ? 13.334 2.471 3.126 1.00 87.44 93 GLU A C 1
ATOM 688 O O . GLU A 1 93 ? 13.797 2.199 4.236 1.00 87.44 93 GLU A O 1
ATOM 693 N N . VAL A 1 94 ? 12.108 2.072 2.766 1.00 89.56 94 VAL A N 1
ATOM 694 C CA . VAL A 1 94 ? 11.314 1.150 3.587 1.00 89.56 94 VAL A CA 1
ATOM 695 C C . VAL A 1 94 ? 11.743 -0.288 3.300 1.00 89.56 94 VAL A C 1
ATOM 697 O O . VAL A 1 94 ? 12.023 -0.651 2.158 1.00 89.56 94 VAL A O 1
ATOM 700 N N . ALA A 1 95 ? 11.790 -1.111 4.352 1.00 86.06 95 ALA A N 1
ATOM 701 C CA . ALA A 1 95 ? 12.196 -2.509 4.265 1.00 86.06 95 ALA A CA 1
ATOM 702 C C . ALA A 1 95 ? 11.440 -3.252 3.152 1.00 86.06 95 ALA A C 1
ATOM 704 O O . ALA A 1 95 ? 10.208 -3.209 3.088 1.00 86.06 95 ALA A O 1
ATOM 705 N N . ASP A 1 96 ? 12.218 -3.899 2.282 1.00 86.81 96 ASP A N 1
ATOM 706 C CA . ASP A 1 96 ? 11.777 -4.694 1.131 1.00 86.81 96 ASP A CA 1
ATOM 707 C C . ASP A 1 96 ? 10.876 -3.958 0.118 1.00 86.81 96 ASP A C 1
ATOM 709 O O . ASP A 1 96 ? 10.347 -4.575 -0.810 1.00 86.81 96 ASP A O 1
ATOM 713 N N . GLU A 1 97 ? 10.731 -2.632 0.234 1.00 91.50 97 GLU A N 1
ATOM 714 C CA . GLU A 1 97 ? 9.801 -1.846 -0.580 1.00 91.50 97 GLU A CA 1
ATOM 715 C C . GLU A 1 97 ? 10.085 -1.989 -2.071 1.00 91.50 97 GLU A C 1
ATOM 717 O O . GLU A 1 97 ? 9.156 -2.125 -2.866 1.00 91.50 97 GLU A O 1
ATOM 722 N N . SER A 1 98 ? 11.363 -1.999 -2.457 1.00 90.31 98 SER A N 1
ATOM 723 C CA . SER A 1 98 ? 11.752 -2.130 -3.857 1.00 90.31 98 SER A CA 1
ATOM 724 C C . SER A 1 98 ? 11.177 -3.408 -4.464 1.00 90.31 98 SER A C 1
ATOM 726 O O . SER A 1 98 ? 10.496 -3.362 -5.483 1.00 90.31 98 SER A O 1
ATOM 728 N N . ALA A 1 99 ? 11.350 -4.549 -3.796 1.00 90.62 99 ALA A N 1
ATOM 729 C CA . ALA A 1 99 ? 10.843 -5.825 -4.285 1.00 90.62 99 ALA A CA 1
ATOM 730 C C . ALA A 1 99 ? 9.303 -5.865 -4.332 1.00 90.62 99 ALA A C 1
ATOM 732 O O . ALA A 1 99 ? 8.711 -6.410 -5.266 1.00 90.62 99 ALA A O 1
ATOM 733 N N . HIS A 1 100 ? 8.634 -5.246 -3.362 1.00 94.19 100 HIS A N 1
ATOM 734 C CA . HIS A 1 100 ? 7.177 -5.132 -3.350 1.00 94.19 100 HIS A CA 1
ATOM 735 C C . HIS A 1 100 ? 6.629 -4.196 -4.440 1.00 94.19 100 HIS A C 1
ATOM 737 O O . HIS A 1 100 ? 5.582 -4.496 -5.019 1.00 94.19 100 HIS A O 1
ATOM 743 N N . LEU A 1 101 ? 7.331 -3.106 -4.766 1.00 94.12 101 LEU A N 1
ATOM 744 C CA . LEU A 1 101 ? 7.008 -2.239 -5.901 1.00 94.12 101 LEU A CA 1
ATOM 745 C C . LEU A 1 101 ? 7.094 -3.030 -7.207 1.00 94.12 101 LEU A C 1
ATOM 747 O O . LEU A 1 101 ? 6.120 -3.076 -7.954 1.00 94.12 101 LEU A O 1
ATOM 751 N N . LEU A 1 102 ? 8.206 -3.727 -7.452 1.00 93.44 102 LEU A N 1
ATOM 752 C CA . LEU A 1 102 ? 8.371 -4.545 -8.659 1.00 93.44 102 LEU A CA 1
ATOM 753 C C . LEU A 1 102 ? 7.324 -5.660 -8.743 1.00 93.44 102 LEU A C 1
ATOM 755 O O . LEU A 1 102 ? 6.824 -5.977 -9.821 1.00 93.44 102 LEU A O 1
ATOM 759 N N . ARG A 1 103 ? 6.918 -6.218 -7.598 1.00 94.31 103 ARG A N 1
ATOM 760 C CA . ARG A 1 103 ? 5.821 -7.185 -7.546 1.00 94.31 103 ARG A CA 1
ATOM 761 C C . ARG A 1 103 ? 4.470 -6.575 -7.935 1.00 94.31 103 ARG A C 1
ATOM 763 O O . ARG A 1 103 ? 3.675 -7.264 -8.583 1.00 94.31 103 ARG A O 1
ATOM 770 N N . ALA A 1 104 ? 4.209 -5.325 -7.549 1.00 95.50 104 ALA A N 1
ATOM 771 C CA . ALA A 1 104 ? 3.009 -4.581 -7.931 1.00 95.50 104 ALA A CA 1
ATOM 772 C C . ALA A 1 104 ? 3.024 -4.183 -9.417 1.00 95.50 104 ALA A C 1
ATOM 774 O O . ALA A 1 104 ? 1.993 -4.311 -10.074 1.00 95.50 104 ALA A O 1
ATOM 775 N N . VAL A 1 105 ? 4.182 -3.786 -9.956 1.00 94.88 105 VAL A N 1
ATOM 776 C CA . VAL A 1 105 ? 4.387 -3.539 -11.397 1.00 94.88 105 VAL A CA 1
ATOM 777 C C . VAL A 1 105 ? 4.118 -4.812 -12.194 1.00 94.88 105 VAL A C 1
ATOM 779 O O . VAL A 1 105 ? 3.314 -4.802 -13.115 1.00 94.88 105 VAL A O 1
ATOM 782 N N . ALA A 1 106 ? 4.671 -5.949 -11.771 1.00 94.12 106 ALA A N 1
ATOM 783 C CA . ALA A 1 106 ? 4.394 -7.224 -12.423 1.00 94.12 106 ALA A CA 1
ATOM 784 C C . ALA A 1 106 ? 2.891 -7.562 -12.426 1.00 94.12 106 ALA A C 1
ATOM 786 O O . ALA A 1 106 ? 2.371 -8.069 -13.415 1.00 94.12 106 ALA A O 1
ATOM 787 N N . LEU A 1 107 ? 2.167 -7.257 -11.340 1.00 95.50 107 LEU A N 1
ATOM 788 C CA . LEU A 1 107 ? 0.715 -7.447 -11.296 1.00 95.50 107 LEU A CA 1
ATOM 789 C C . LEU A 1 107 ? -0.027 -6.498 -12.252 1.00 95.50 107 LEU A C 1
ATOM 791 O O . LEU A 1 107 ? -0.994 -6.928 -12.878 1.00 95.50 107 LEU A O 1
ATOM 795 N N . MET A 1 108 ? 0.423 -5.246 -12.376 1.00 95.00 108 MET A N 1
ATOM 796 C CA . MET A 1 108 ? -0.075 -4.290 -13.374 1.00 95.00 108 MET A CA 1
ATOM 797 C C . MET A 1 108 ? 0.130 -4.824 -14.802 1.00 95.00 108 MET A C 1
ATOM 799 O O . MET A 1 108 ? -0.800 -4.761 -15.601 1.00 95.00 108 MET A O 1
ATOM 803 N N . ASP A 1 109 ? 1.279 -5.444 -15.084 1.00 92.56 109 ASP A N 1
ATOM 804 C CA . ASP A 1 109 ? 1.607 -6.076 -16.374 1.00 92.56 109 ASP A CA 1
ATOM 805 C C . ASP A 1 109 ? 0.888 -7.424 -16.603 1.00 92.56 109 ASP A C 1
ATOM 807 O O . ASP A 1 109 ? 1.127 -8.117 -17.593 1.00 92.56 109 ASP A O 1
ATOM 811 N N . GLY A 1 110 ? 0.009 -7.841 -15.685 1.00 92.25 110 GLY A N 1
ATOM 812 C CA . GLY A 1 110 ? -0.771 -9.077 -15.792 1.00 92.25 110 GLY A CA 1
ATOM 813 C C . GLY A 1 110 ? -0.067 -10.340 -15.280 1.00 92.25 110 GLY A C 1
ATOM 814 O O . GLY A 1 110 ? -0.628 -11.435 -15.368 1.00 92.25 110 GLY A O 1
ATOM 815 N N . GLN A 1 111 ? 1.122 -10.228 -14.684 1.00 92.75 111 GLN A N 1
ATOM 816 C CA . GLN A 1 111 ? 1.825 -11.349 -14.051 1.00 92.75 111 GLN A CA 1
ATOM 817 C C . GLN A 1 111 ? 1.265 -11.620 -12.647 1.00 92.75 111 GLN A C 1
ATOM 819 O O . GLN A 1 111 ? 1.750 -11.143 -11.612 1.00 92.75 111 GLN A O 1
ATOM 824 N N . ILE A 1 112 ? 0.209 -12.436 -12.609 1.00 89.88 112 ILE A N 1
ATOM 825 C CA . ILE A 1 112 ? -0.460 -12.852 -11.367 1.00 89.88 112 ILE A CA 1
ATOM 826 C C . ILE A 1 112 ? 0.479 -13.666 -10.471 1.00 89.88 112 ILE A C 1
ATOM 828 O O . ILE A 1 112 ? 0.416 -13.529 -9.250 1.00 89.88 112 ILE A O 1
ATOM 832 N N . VAL A 1 113 ? 1.354 -14.487 -11.053 1.00 87.25 113 VAL A N 1
ATOM 833 C CA . VAL A 1 113 ? 2.318 -15.336 -10.340 1.00 87.25 113 VAL A CA 1
ATOM 834 C C . VAL A 1 113 ? 3.701 -15.102 -10.940 1.00 87.25 113 VAL A C 1
ATOM 836 O O . VAL A 1 113 ? 3.831 -15.034 -12.161 1.00 87.25 113 VAL A O 1
ATOM 839 N N . GLY A 1 114 ? 4.724 -14.971 -10.091 1.00 84.88 114 GLY A N 1
ATOM 840 C CA . GLY A 1 114 ? 6.109 -14.921 -10.552 1.00 84.88 114 GLY A CA 1
ATOM 841 C C . GLY A 1 114 ? 6.536 -16.236 -11.204 1.00 84.88 114 GLY A C 1
ATOM 842 O O . GLY A 1 114 ? 5.978 -17.301 -10.935 1.00 84.88 114 GLY A O 1
ATOM 843 N N . HIS A 1 115 ? 7.555 -16.176 -12.047 1.00 87.56 115 HIS A N 1
ATOM 844 C CA . HIS A 1 115 ? 8.132 -17.354 -12.687 1.00 87.56 115 HIS A CA 1
ATOM 845 C C . HIS A 1 115 ? 9.581 -17.538 -12.246 1.00 87.56 115 HIS A C 1
ATOM 847 O O . HIS A 1 115 ? 10.150 -16.721 -11.519 1.00 87.56 115 HIS A O 1
ATOM 853 N N . ARG A 1 116 ? 10.156 -18.683 -12.610 1.00 86.69 116 ARG A N 1
ATOM 854 C CA . ARG A 1 116 ? 11.515 -19.050 -12.229 1.00 86.69 116 ARG A CA 1
ATOM 855 C C . ARG A 1 116 ? 12.396 -19.056 -13.457 1.00 86.69 116 ARG A C 1
ATOM 857 O O . ARG A 1 116 ? 12.038 -19.685 -14.447 1.00 86.69 116 ARG A O 1
ATOM 864 N N . GLU A 1 117 ? 13.556 -18.433 -13.342 1.00 85.50 117 GLU A N 1
ATOM 865 C CA . GLU A 1 117 ? 14.556 -18.409 -14.400 1.00 85.50 117 GLU A CA 1
ATOM 866 C C . GLU A 1 117 ? 15.927 -18.784 -13.836 1.00 85.50 117 GLU A C 1
ATOM 868 O O . GLU A 1 117 ? 16.235 -18.546 -12.662 1.00 85.50 117 GLU A O 1
ATOM 873 N N . ALA A 1 118 ? 16.727 -19.462 -14.655 1.00 84.38 118 ALA A N 1
ATOM 874 C CA . ALA A 1 118 ? 18.095 -19.820 -14.325 1.00 84.38 118 ALA A CA 1
ATOM 875 C C . ALA A 1 118 ? 19.003 -18.650 -14.707 1.00 84.38 118 ALA A C 1
ATOM 877 O O . ALA A 1 118 ? 19.261 -18.433 -15.886 1.00 84.38 118 ALA A O 1
ATOM 878 N N . ILE A 1 119 ? 19.471 -17.905 -13.705 1.00 80.69 119 ILE A N 1
ATOM 879 C CA . ILE A 1 119 ? 20.301 -16.718 -13.923 1.00 80.69 119 ILE A CA 1
ATOM 880 C C . ILE A 1 119 ? 21.758 -16.980 -13.516 1.00 80.69 119 ILE A C 1
ATOM 882 O O . ILE A 1 119 ? 21.995 -17.625 -12.483 1.00 80.69 119 ILE A O 1
ATOM 886 N N . PRO A 1 120 ? 22.736 -16.502 -14.307 1.00 79.81 120 PRO A N 1
ATOM 887 C CA . PRO A 1 120 ? 24.140 -16.525 -13.931 1.00 79.81 120 PRO A CA 1
ATOM 888 C C . PRO A 1 120 ? 24.431 -15.433 -12.890 1.00 79.81 120 PRO A C 1
ATOM 890 O O . PRO A 1 120 ? 24.041 -14.272 -13.038 1.00 79.81 120 PRO A O 1
ATOM 893 N N . PHE A 1 121 ? 25.128 -15.814 -11.826 1.00 75.81 121 PHE A N 1
ATOM 894 C CA . PHE A 1 121 ? 25.582 -14.923 -10.763 1.00 75.81 121 PHE A CA 1
ATOM 895 C C . PHE A 1 121 ? 27.049 -14.526 -10.964 1.00 75.81 121 PHE A C 1
ATOM 897 O O . PHE A 1 121 ? 27.812 -15.203 -11.655 1.00 75.81 121 PHE A O 1
ATOM 904 N N . SER A 1 122 ? 27.467 -13.434 -10.317 1.00 72.94 122 SER A N 1
ATOM 905 C CA . SER A 1 122 ? 28.847 -12.925 -10.358 1.00 72.94 122 SER A CA 1
ATOM 906 C C . SER A 1 122 ? 29.914 -13.913 -9.858 1.00 72.94 122 SER A C 1
ATOM 908 O O . SER A 1 122 ? 31.098 -13.703 -10.094 1.00 72.94 122 SER A O 1
ATOM 910 N N . ASP A 1 123 ? 29.512 -14.983 -9.169 1.00 76.31 123 ASP A N 1
ATOM 911 C CA . ASP A 1 123 ? 30.376 -16.079 -8.716 1.00 76.31 123 ASP A CA 1
ATOM 912 C C . ASP A 1 123 ? 30.542 -17.202 -9.763 1.00 76.31 123 ASP A C 1
ATOM 914 O O . ASP A 1 123 ? 31.151 -18.231 -9.475 1.00 76.31 123 ASP A O 1
ATOM 918 N N . GLY A 1 124 ? 29.979 -17.033 -10.965 1.00 76.31 124 GLY A N 1
ATOM 919 C CA . GLY A 1 124 ? 29.985 -18.029 -12.037 1.00 76.31 124 GLY A CA 1
ATOM 920 C C . GLY A 1 124 ? 28.970 -19.160 -11.848 1.00 76.31 124 GLY A C 1
ATOM 921 O O . GLY A 1 124 ? 28.860 -20.031 -12.712 1.00 76.31 124 GLY A O 1
ATOM 922 N N . SER A 1 125 ? 28.204 -19.167 -10.752 1.00 81.56 125 SER A N 1
ATOM 923 C CA . SER A 1 125 ? 27.147 -20.153 -10.538 1.00 81.56 125 SER A CA 1
ATOM 924 C C . SER A 1 125 ? 25.870 -19.759 -11.279 1.00 81.56 125 SER A C 1
ATOM 926 O O . SER A 1 125 ? 25.506 -18.588 -11.360 1.00 81.56 125 SER A O 1
ATOM 928 N N . THR A 1 126 ? 25.152 -20.747 -11.812 1.00 83.44 126 THR A N 1
ATOM 929 C CA . THR A 1 126 ? 23.789 -20.548 -12.320 1.00 83.44 126 THR A CA 1
ATOM 930 C C . THR A 1 126 ? 22.812 -21.038 -11.266 1.00 83.44 126 THR A C 1
ATOM 932 O O . THR A 1 126 ? 22.886 -22.195 -10.847 1.00 83.44 126 THR A O 1
ATOM 935 N N . ARG A 1 127 ? 21.898 -20.174 -10.816 1.00 82.88 127 ARG A N 1
ATOM 936 C CA . ARG A 1 127 ? 20.893 -20.546 -9.810 1.00 82.88 127 ARG A CA 1
ATOM 937 C C . ARG A 1 127 ? 19.499 -20.212 -10.315 1.00 82.88 127 ARG A C 1
ATOM 939 O O . ARG A 1 127 ? 19.263 -19.146 -10.878 1.00 82.88 127 ARG A O 1
ATOM 946 N N . THR A 1 128 ? 18.567 -21.136 -10.096 1.00 84.88 128 THR A N 1
ATOM 947 C CA . THR A 1 128 ? 17.157 -20.940 -10.438 1.00 84.88 128 THR A CA 1
ATOM 948 C C . THR A 1 128 ? 16.480 -20.065 -9.391 1.00 84.88 128 THR A C 1
ATOM 950 O O . THR A 1 128 ? 16.142 -20.537 -8.299 1.00 84.88 128 THR A O 1
ATOM 953 N N . THR A 1 129 ? 16.224 -18.815 -9.751 1.00 83.62 129 THR A N 1
ATOM 954 C CA . THR A 1 129 ? 15.624 -17.813 -8.866 1.00 83.62 129 THR A CA 1
ATOM 955 C C . THR A 1 129 ? 14.191 -17.522 -9.294 1.00 83.62 129 THR A C 1
ATOM 957 O O . THR A 1 129 ? 13.860 -17.604 -10.472 1.00 83.62 129 THR A O 1
ATOM 960 N N . ALA A 1 130 ? 13.317 -17.230 -8.329 1.00 86.12 130 ALA A N 1
ATOM 961 C CA . ALA A 1 130 ? 11.964 -16.756 -8.604 1.00 86.12 130 ALA A CA 1
ATOM 962 C C . ALA A 1 130 ? 11.963 -15.230 -8.775 1.00 86.12 130 ALA A C 1
ATOM 964 O O . ALA A 1 130 ? 12.636 -14.513 -8.032 1.00 86.12 130 ALA A O 1
ATOM 965 N N . GLY A 1 131 ? 11.212 -14.738 -9.751 1.00 87.81 131 GLY A N 1
ATOM 966 C CA . GLY A 1 131 ? 11.201 -13.336 -10.143 1.00 87.81 131 GLY A CA 1
ATOM 967 C C . GLY A 1 131 ? 10.036 -13.004 -11.064 1.00 87.81 131 GLY A C 1
ATOM 968 O O . GLY A 1 131 ? 9.052 -13.747 -11.145 1.00 87.81 131 GLY A O 1
ATOM 969 N N . VAL A 1 132 ? 10.146 -11.855 -11.714 1.00 88.69 132 VAL A N 1
ATOM 970 C CA . VAL A 1 132 ? 9.160 -11.312 -12.658 1.00 88.69 132 VAL A CA 1
ATOM 971 C C . VAL A 1 132 ? 9.890 -10.680 -13.834 1.00 88.69 132 VAL A C 1
ATOM 973 O O . VAL A 1 132 ? 11.051 -10.301 -13.699 1.00 88.69 132 VAL A O 1
ATOM 976 N N . THR A 1 133 ? 9.215 -10.536 -14.971 1.00 90.19 133 THR A N 1
ATOM 977 C CA . THR A 1 133 ? 9.787 -9.855 -16.140 1.00 90.19 133 THR A CA 1
ATOM 978 C C . THR A 1 133 ? 9.187 -8.466 -16.248 1.00 90.19 133 THR A C 1
ATOM 980 O O . THR A 1 133 ? 8.005 -8.346 -16.539 1.00 90.19 133 THR A O 1
ATOM 983 N N . ILE A 1 134 ? 9.960 -7.416 -16.012 1.00 89.50 134 ILE A N 1
ATOM 984 C CA . ILE A 1 134 ? 9.462 -6.031 -16.011 1.00 89.50 134 ILE A CA 1
ATOM 985 C C . ILE A 1 134 ? 10.476 -5.107 -16.681 1.00 89.50 134 ILE A C 1
ATOM 987 O O . ILE A 1 134 ? 11.626 -5.497 -16.881 1.00 89.50 134 ILE A O 1
ATOM 991 N N . ASP A 1 135 ? 10.071 -3.885 -17.032 1.00 88.19 135 ASP A N 1
ATOM 992 C CA . ASP A 1 135 ? 11.026 -2.870 -17.489 1.00 88.19 135 ASP A CA 1
ATOM 993 C C . ASP A 1 135 ? 12.018 -2.534 -16.350 1.00 88.19 135 ASP A C 1
ATOM 995 O O . ASP A 1 135 ? 11.579 -2.120 -15.266 1.00 88.19 135 ASP A O 1
ATOM 999 N N . PRO A 1 136 ? 13.343 -2.668 -16.569 1.00 83.44 136 PRO A N 1
ATOM 1000 C CA . PRO A 1 136 ? 14.373 -2.300 -15.594 1.00 83.44 136 PRO A CA 1
ATOM 1001 C C . PRO A 1 136 ? 14.287 -0.854 -15.083 1.00 83.44 136 PRO A C 1
ATOM 1003 O O . PRO A 1 136 ? 14.844 -0.539 -14.030 1.00 83.44 136 PRO A O 1
ATOM 1006 N N . ALA A 1 137 ? 13.589 0.043 -15.789 1.00 84.31 137 ALA A N 1
ATOM 1007 C CA . ALA A 1 137 ? 13.304 1.397 -15.319 1.00 84.31 137 ALA A CA 1
ATOM 1008 C C . ALA A 1 137 ? 12.633 1.413 -13.937 1.00 84.31 137 ALA A C 1
ATOM 1010 O O . ALA A 1 137 ? 13.027 2.209 -13.079 1.00 84.31 137 ALA A O 1
ATOM 1011 N N . TRP A 1 138 ? 11.706 0.486 -13.676 1.00 87.88 138 TRP A N 1
ATOM 1012 C CA . TRP A 1 138 ? 11.043 0.362 -12.376 1.00 87.88 138 TRP A CA 1
ATOM 1013 C C . TRP A 1 138 ? 12.001 -0.077 -11.277 1.00 87.88 138 TRP A C 1
ATOM 1015 O O . TRP A 1 138 ? 11.921 0.412 -10.151 1.00 87.88 138 TRP A O 1
ATOM 1025 N N . GLU A 1 139 ? 12.939 -0.966 -11.598 1.00 86.19 139 GLU A N 1
ATOM 1026 C CA . GLU A 1 139 ? 13.962 -1.394 -10.652 1.00 86.19 139 GLU A CA 1
ATOM 1027 C C . GLU A 1 139 ? 14.902 -0.240 -10.301 1.00 86.19 139 GLU A C 1
ATOM 1029 O O . GLU A 1 139 ? 15.175 -0.016 -9.120 1.00 86.19 139 GLU A O 1
ATOM 1034 N N . ARG A 1 140 ? 15.330 0.549 -11.292 1.00 83.38 140 ARG A N 1
ATOM 1035 C CA . ARG A 1 140 ? 16.142 1.752 -11.054 1.00 83.38 140 ARG A CA 1
ATOM 1036 C C . ARG A 1 140 ? 15.402 2.779 -10.201 1.00 83.38 140 ARG A C 1
ATOM 1038 O O . ARG A 1 140 ? 15.974 3.279 -9.239 1.00 83.38 140 ARG A O 1
ATOM 1045 N N . LEU A 1 141 ? 14.130 3.045 -10.503 1.00 85.31 141 LEU A N 1
ATOM 1046 C CA . LEU A 1 141 ? 13.285 3.940 -9.706 1.00 85.31 141 LEU A CA 1
ATOM 1047 C C . LEU A 1 141 ? 13.146 3.457 -8.257 1.00 85.31 141 LEU A C 1
ATOM 1049 O O . LEU A 1 141 ? 13.153 4.260 -7.327 1.00 85.31 141 LEU A O 1
ATOM 1053 N N . SER A 1 142 ? 13.016 2.143 -8.068 1.00 83.94 142 SER A N 1
ATOM 1054 C CA . SER A 1 142 ? 12.802 1.529 -6.757 1.00 83.94 142 SER A CA 1
ATOM 1055 C C . SER A 1 142 ? 14.009 1.609 -5.818 1.00 83.94 142 SER A C 1
ATOM 1057 O O . SER A 1 142 ? 13.876 1.286 -4.638 1.00 83.94 142 SER A O 1
ATOM 1059 N N . ARG A 1 143 ? 15.186 1.988 -6.330 1.00 77.94 143 ARG A N 1
ATOM 1060 C CA . ARG A 1 143 ? 16.451 2.025 -5.595 1.00 77.94 143 ARG A CA 1
ATOM 1061 C C . ARG A 1 143 ? 16.854 3.481 -5.336 1.00 77.94 143 ARG A C 1
ATOM 1063 O O . ARG A 1 143 ? 17.531 4.092 -6.156 1.00 77.94 143 ARG A O 1
ATOM 1070 N N . SER A 1 144 ? 16.511 4.032 -4.170 1.00 62.53 144 SER A N 1
ATOM 1071 C CA . SER A 1 144 ? 17.035 5.337 -3.718 1.00 62.53 144 SER A CA 1
ATOM 1072 C C . SER A 1 144 ? 18.529 5.311 -3.376 1.00 62.53 144 SER A C 1
ATOM 1074 O O . SER A 1 144 ? 19.171 6.362 -3.344 1.00 62.53 144 SER A O 1
ATOM 1076 N N . ARG A 1 145 ? 19.109 4.125 -3.142 1.00 50.69 145 ARG A N 1
ATOM 1077 C CA . ARG A 1 145 ? 20.544 3.932 -2.895 1.00 50.69 145 ARG A CA 1
ATOM 1078 C C . ARG A 1 145 ? 21.099 2.766 -3.719 1.00 50.69 145 ARG A C 1
ATOM 1080 O O . ARG A 1 145 ? 20.469 1.708 -3.765 1.00 50.69 145 ARG A O 1
ATOM 1087 N N . PRO A 1 146 ? 22.291 2.905 -4.329 1.00 47.53 146 PRO A N 1
ATOM 1088 C CA . PRO A 1 146 ? 22.989 1.766 -4.909 1.00 47.53 146 PRO A CA 1
ATOM 1089 C C . PRO A 1 146 ? 23.338 0.757 -3.805 1.00 47.53 146 PRO A C 1
ATOM 1091 O O . PRO A 1 146 ? 23.733 1.142 -2.700 1.00 47.53 146 PRO A O 1
ATOM 1094 N N . ILE A 1 147 ? 23.188 -0.539 -4.098 1.00 49.62 147 ILE A N 1
ATOM 1095 C CA . ILE A 1 147 ? 23.494 -1.634 -3.168 1.00 49.62 147 ILE A CA 1
ATOM 1096 C C . ILE A 1 147 ? 24.957 -1.493 -2.723 1.00 49.62 147 ILE A C 1
ATOM 1098 O O . ILE A 1 147 ? 25.877 -1.771 -3.482 1.00 49.62 147 ILE A O 1
ATOM 1102 N N . THR A 1 148 ? 25.184 -1.060 -1.481 1.00 40.31 148 THR A N 1
ATOM 1103 C CA . THR A 1 148 ? 26.535 -0.941 -0.893 1.00 40.31 148 THR A CA 1
ATOM 1104 C C . THR A 1 148 ? 27.045 -2.284 -0.355 1.00 40.31 148 THR A C 1
ATOM 1106 O O . THR A 1 148 ? 28.112 -2.366 0.248 1.00 40.31 148 THR A O 1
ATOM 1109 N N . SER A 1 149 ? 26.292 -3.370 -0.547 1.00 41.66 149 SER A N 1
ATOM 1110 C CA . SER A 1 149 ? 26.743 -4.700 -0.153 1.00 41.66 149 SER A CA 1
ATOM 1111 C C . SER A 1 149 ? 27.697 -5.253 -1.207 1.00 41.66 149 SER A C 1
ATOM 1113 O O . SER A 1 149 ? 27.271 -5.860 -2.185 1.00 41.66 149 SER A O 1
ATOM 1115 N N . ALA A 1 150 ? 28.998 -5.105 -0.957 1.00 41.94 150 ALA A N 1
ATOM 1116 C CA . ALA A 1 150 ? 30.076 -5.749 -1.711 1.00 41.94 150 ALA A CA 1
ATOM 1117 C C . ALA A 1 150 ? 30.032 -7.298 -1.677 1.00 41.94 150 ALA A C 1
ATOM 1119 O O . ALA A 1 150 ? 30.925 -7.948 -2.212 1.00 41.94 150 ALA A O 1
ATOM 1120 N N . TYR A 1 151 ? 29.026 -7.899 -1.025 1.00 44.69 151 TYR A N 1
ATOM 1121 C CA . TYR A 1 151 ? 28.943 -9.337 -0.767 1.00 44.69 151 TYR A CA 1
ATOM 1122 C C . TYR A 1 151 ? 27.631 -9.990 -1.230 1.00 44.69 151 TYR A C 1
ATOM 1124 O O . TYR A 1 151 ? 27.431 -11.184 -1.015 1.00 44.69 151 TYR A O 1
ATOM 1132 N N . SER A 1 152 ? 26.716 -9.254 -1.868 1.00 46.38 152 SER A N 1
ATOM 1133 C CA . SER A 1 152 ? 25.573 -9.902 -2.514 1.00 46.38 152 SER A CA 1
ATOM 1134 C C . SER A 1 152 ? 25.948 -10.186 -3.964 1.00 46.38 152 SER A C 1
ATOM 1136 O O . SER A 1 152 ? 26.185 -9.225 -4.699 1.00 46.38 152 SER A O 1
ATOM 1138 N N . PRO A 1 153 ? 26.059 -11.458 -4.391 1.00 50.47 153 PRO A N 1
ATOM 1139 C CA . PRO A 1 153 ? 26.303 -11.750 -5.790 1.00 50.47 153 PRO A CA 1
ATOM 1140 C C . PRO A 1 153 ? 25.110 -11.195 -6.572 1.00 50.47 153 PRO A C 1
ATOM 1142 O O . PRO A 1 153 ? 23.980 -11.664 -6.433 1.00 50.47 153 PRO A O 1
ATOM 1145 N N . ALA A 1 154 ? 25.350 -10.115 -7.309 1.00 57.72 154 ALA A N 1
ATOM 1146 C CA . ALA A 1 154 ? 24.327 -9.480 -8.113 1.00 57.72 154 ALA A CA 1
ATOM 1147 C C . ALA A 1 154 ? 24.121 -10.312 -9.390 1.00 57.72 154 ALA A C 1
ATOM 1149 O O . ALA A 1 154 ? 25.084 -10.900 -9.901 1.00 57.72 154 ALA A O 1
ATOM 1150 N N . PRO A 1 155 ? 22.887 -10.386 -9.914 1.00 57.16 155 PRO A N 1
ATOM 1151 C CA . PRO A 1 155 ? 22.646 -10.933 -11.242 1.00 57.16 155 PRO A CA 1
ATOM 1152 C C . PRO A 1 155 ? 23.487 -10.161 -12.257 1.00 57.16 155 PRO A C 1
ATOM 1154 O O . PRO A 1 155 ? 23.498 -8.932 -12.238 1.00 57.16 155 PRO A O 1
ATOM 1157 N N . MET A 1 156 ? 24.187 -10.873 -13.140 1.00 53.12 156 MET A N 1
ATOM 1158 C CA . MET A 1 156 ? 25.108 -10.259 -14.106 1.00 53.12 156 MET A CA 1
ATOM 1159 C C . MET A 1 156 ? 24.387 -9.515 -15.251 1.00 53.12 156 MET A C 1
ATOM 1161 O O . MET A 1 156 ? 25.043 -8.930 -16.099 1.00 53.12 156 MET A O 1
ATOM 1165 N N . SER A 1 157 ? 23.051 -9.534 -15.300 1.00 51.38 157 SER A N 1
ATOM 1166 C CA . SER A 1 157 ? 22.272 -9.236 -16.510 1.00 51.38 157 SER A CA 1
ATOM 1167 C C . SER A 1 157 ? 21.425 -7.958 -16.470 1.00 51.38 157 SER A C 1
ATOM 1169 O O . SER A 1 157 ? 20.433 -7.874 -17.189 1.00 51.38 157 SER A O 1
ATOM 1171 N N . LEU A 1 158 ? 21.764 -6.965 -15.647 1.00 54.56 158 LEU A N 1
ATOM 1172 C CA . LEU A 1 158 ? 21.142 -5.642 -15.772 1.00 54.56 158 LEU A CA 1
ATOM 1173 C C . LEU A 1 158 ? 22.019 -4.775 -16.677 1.00 54.56 158 LEU A C 1
ATOM 1175 O O . LEU A 1 158 ? 22.761 -3.927 -16.194 1.00 54.56 158 LEU A O 1
ATOM 1179 N N . ASP A 1 159 ? 21.966 -5.037 -17.984 1.00 53.78 159 ASP A N 1
ATOM 1180 C CA . ASP A 1 159 ? 22.573 -4.152 -18.976 1.00 53.78 159 ASP A CA 1
ATOM 1181 C C . ASP A 1 159 ? 21.885 -2.778 -18.898 1.00 53.78 159 ASP A C 1
ATOM 1183 O O . ASP A 1 159 ? 20.663 -2.666 -19.051 1.00 53.78 159 ASP A O 1
ATOM 1187 N N . ASP A 1 160 ? 22.669 -1.722 -18.669 1.00 49.91 160 ASP A N 1
ATOM 1188 C CA . ASP A 1 160 ? 22.185 -0.337 -18.561 1.00 49.91 160 ASP A CA 1
ATOM 1189 C C . ASP A 1 160 ? 21.465 0.148 -19.844 1.00 49.91 160 ASP A C 1
ATOM 1191 O O . ASP A 1 160 ? 20.633 1.057 -19.791 1.00 49.91 160 ASP A O 1
ATOM 1195 N N . ASP A 1 161 ? 21.692 -0.530 -20.976 1.00 50.50 161 ASP A N 1
ATOM 1196 C CA . ASP A 1 161 ? 21.122 -0.238 -22.299 1.00 50.50 161 ASP A CA 1
ATOM 1197 C C . ASP A 1 161 ? 19.735 -0.879 -22.558 1.00 50.50 161 ASP A C 1
ATOM 1199 O O . ASP A 1 161 ? 19.166 -0.734 -23.643 1.00 50.50 161 ASP A O 1
ATOM 1203 N N . ALA A 1 162 ? 19.154 -1.593 -21.583 1.00 53.84 162 ALA A N 1
ATOM 1204 C CA . ALA A 1 162 ? 17.896 -2.339 -21.745 1.00 53.84 162 ALA A CA 1
ATOM 1205 C C . ALA A 1 162 ? 16.608 -1.538 -21.442 1.00 53.84 162 ALA A C 1
ATOM 1207 O O . ALA A 1 162 ? 15.529 -2.127 -21.352 1.00 53.84 162 ALA A O 1
ATOM 1208 N N . ALA A 1 163 ? 16.682 -0.212 -21.276 1.00 56.62 163 ALA A N 1
ATOM 1209 C CA . ALA A 1 163 ? 15.494 0.614 -21.032 1.00 56.62 163 ALA A CA 1
ATOM 1210 C C . ALA A 1 163 ? 14.443 0.423 -22.148 1.00 56.62 163 ALA A C 1
ATOM 1212 O O . ALA A 1 163 ? 14.757 0.542 -23.334 1.00 56.62 163 ALA A O 1
ATOM 1213 N N . GLY A 1 164 ? 13.199 0.103 -21.776 1.00 64.56 164 GLY A N 1
ATOM 1214 C CA . GLY A 1 164 ? 12.121 -0.188 -22.725 1.00 64.56 164 GLY A CA 1
ATOM 1215 C C . GLY A 1 164 ? 12.029 -1.646 -23.191 1.00 64.56 164 GLY A C 1
ATOM 1216 O O . GLY A 1 164 ? 11.170 -1.961 -24.017 1.00 64.56 164 GLY A O 1
ATOM 1217 N N . LYS A 1 165 ? 12.876 -2.553 -22.682 1.00 76.00 165 LYS A N 1
ATOM 1218 C CA . LYS A 1 165 ? 12.743 -4.002 -22.900 1.00 76.00 165 LYS A CA 1
ATOM 1219 C C . LYS A 1 165 ? 12.486 -4.713 -21.570 1.00 76.00 165 LYS A C 1
ATOM 1221 O O . LYS A 1 165 ? 13.266 -4.529 -20.638 1.00 76.00 165 LYS A O 1
ATOM 1226 N N . PRO A 1 166 ? 11.437 -5.549 -21.470 1.00 82.81 166 PRO A N 1
ATOM 1227 C CA . PRO A 1 166 ? 11.205 -6.348 -20.275 1.00 82.81 166 PRO A CA 1
ATOM 1228 C C . PRO A 1 166 ? 12.400 -7.270 -20.007 1.00 82.81 166 PRO A C 1
ATOM 1230 O O . PRO A 1 166 ? 12.817 -8.013 -20.897 1.00 82.81 166 PRO A O 1
ATOM 1233 N N . ALA A 1 167 ? 12.930 -7.237 -18.786 1.00 84.62 167 ALA A N 1
ATOM 1234 C CA . ALA A 1 167 ? 14.010 -8.105 -18.333 1.00 84.62 167 ALA A CA 1
ATOM 1235 C C . ALA A 1 167 ? 13.600 -8.847 -17.059 1.00 84.62 167 ALA A C 1
ATOM 1237 O O . ALA A 1 167 ? 12.747 -8.386 -16.296 1.00 84.62 167 ALA A O 1
ATOM 1238 N N . PHE A 1 168 ? 14.196 -10.016 -16.831 1.00 86.19 168 PHE A N 1
ATOM 1239 C CA . PHE A 1 168 ? 13.941 -10.794 -15.626 1.00 86.19 168 PHE A CA 1
ATOM 1240 C C . PHE A 1 168 ? 14.620 -10.160 -14.411 1.00 86.19 168 PHE A C 1
ATOM 1242 O O . PHE A 1 168 ? 15.845 -10.032 -14.367 1.00 86.19 168 PHE A O 1
ATOM 1249 N N . VAL A 1 169 ? 13.821 -9.822 -13.399 1.00 85.00 169 VAL A N 1
ATOM 1250 C CA . VAL A 1 169 ? 14.292 -9.287 -12.122 1.00 85.00 169 VAL A CA 1
ATOM 1251 C C . VAL A 1 169 ? 14.009 -10.296 -11.005 1.00 85.00 169 VAL A C 1
ATOM 1253 O O . VAL A 1 169 ? 12.846 -10.659 -10.769 1.00 85.00 169 VAL A O 1
ATOM 1256 N N . PRO A 1 170 ? 15.042 -10.774 -10.285 1.00 84.00 170 PRO A N 1
ATOM 1257 C CA . PRO A 1 170 ? 14.854 -11.726 -9.201 1.00 84.00 170 PRO A CA 1
ATOM 1258 C C . PRO A 1 170 ? 14.207 -11.065 -7.978 1.00 84.00 170 PRO A C 1
ATOM 1260 O O . PRO A 1 170 ? 14.736 -10.115 -7.409 1.00 84.00 170 PRO A O 1
ATOM 1263 N N . LEU A 1 171 ? 13.085 -11.633 -7.528 1.00 84.44 171 LEU A N 1
ATOM 1264 C CA . LEU A 1 171 ? 12.328 -11.200 -6.341 1.00 84.44 171 LEU A CA 1
ATOM 1265 C C . LEU A 1 171 ? 12.321 -12.243 -5.217 1.00 84.44 171 LEU A C 1
ATOM 1267 O O . LEU A 1 171 ? 11.678 -12.049 -4.185 1.00 84.44 171 LEU A O 1
ATOM 1271 N N . TYR A 1 172 ? 13.010 -13.368 -5.416 1.00 83.31 172 TYR A N 1
ATOM 1272 C CA . TYR A 1 172 ? 13.106 -14.477 -4.471 1.00 83.31 172 TYR A CA 1
ATOM 1273 C C . TYR A 1 172 ? 11.725 -14.903 -3.941 1.00 83.31 172 TYR A C 1
ATOM 1275 O O . TYR A 1 172 ? 10.853 -15.306 -4.711 1.00 83.31 172 TYR A O 1
ATOM 1283 N N . THR A 1 173 ? 11.503 -14.833 -2.628 1.00 82.50 173 THR A N 1
ATOM 1284 C CA . THR A 1 173 ? 10.246 -15.246 -1.992 1.00 82.50 173 THR A CA 1
ATOM 1285 C C . THR A 1 173 ? 9.077 -14.328 -2.349 1.00 82.50 173 THR A C 1
ATOM 1287 O O . THR A 1 173 ? 7.957 -14.815 -2.504 1.00 82.50 173 THR A O 1
ATOM 1290 N N . ILE A 1 174 ? 9.318 -13.033 -2.567 1.00 85.12 174 ILE A N 1
ATOM 1291 C CA . ILE A 1 174 ? 8.270 -12.026 -2.805 1.00 85.12 174 ILE A CA 1
ATOM 1292 C C . ILE A 1 174 ? 7.530 -12.285 -4.124 1.00 85.12 174 ILE A C 1
ATOM 1294 O O . ILE A 1 174 ? 6.317 -12.076 -4.211 1.00 85.12 174 ILE A O 1
ATOM 1298 N N . GLY A 1 175 ? 8.213 -12.854 -5.125 1.00 79.94 175 GLY A N 1
ATOM 1299 C CA . GLY A 1 175 ? 7.593 -13.280 -6.386 1.00 79.94 175 GLY A CA 1
ATOM 1300 C C . GLY A 1 175 ? 6.461 -14.306 -6.209 1.00 79.94 175 GLY A C 1
ATOM 1301 O O . GLY A 1 175 ? 5.583 -14.415 -7.063 1.00 79.94 175 GLY A O 1
ATOM 1302 N N . THR A 1 176 ? 6.441 -15.023 -5.079 1.00 81.88 176 THR A N 1
ATOM 1303 C CA . THR A 1 176 ? 5.441 -16.061 -4.767 1.00 81.88 176 THR A CA 1
ATOM 1304 C C . THR A 1 176 ? 4.297 -15.576 -3.874 1.00 81.88 176 THR A C 1
ATOM 1306 O O . THR A 1 176 ? 3.357 -16.327 -3.617 1.00 81.88 176 THR A O 1
ATOM 1309 N N . TYR A 1 177 ? 4.348 -14.330 -3.390 1.00 87.56 177 TYR A N 1
ATOM 1310 C CA . TYR A 1 177 ? 3.339 -13.806 -2.471 1.00 87.56 177 TYR A CA 1
AT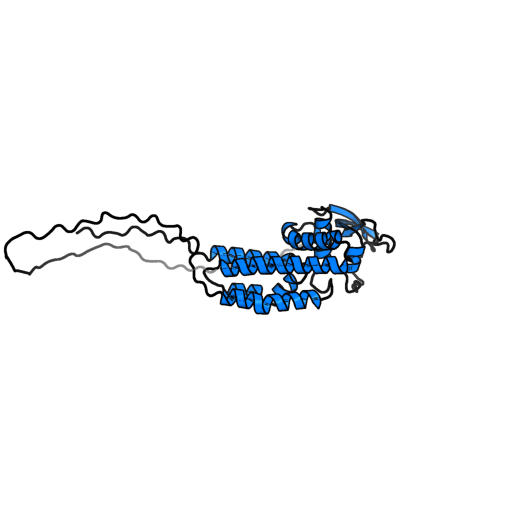OM 1311 C C . TYR A 1 177 ? 1.973 -13.642 -3.145 1.00 87.56 177 TYR A C 1
ATOM 1313 O O . TYR A 1 177 ? 1.868 -13.371 -4.346 1.00 87.56 177 TYR A O 1
ATOM 1321 N N . CYS A 1 178 ? 0.916 -13.775 -2.333 1.00 87.50 178 CYS A N 1
ATOM 1322 C CA . CYS A 1 178 ? -0.465 -13.617 -2.779 1.00 87.50 178 CYS A CA 1
ATOM 1323 C C . CYS A 1 178 ? -0.668 -12.230 -3.422 1.00 87.50 178 CYS A C 1
ATOM 1325 O O . CYS A 1 178 ? -0.390 -11.217 -2.771 1.00 87.50 178 CYS A O 1
ATOM 1327 N N . PRO A 1 179 ? -1.182 -12.155 -4.664 1.00 90.19 179 PRO A N 1
ATOM 1328 C CA . PRO A 1 179 ? -1.281 -10.898 -5.406 1.00 90.19 179 PRO A CA 1
ATOM 1329 C C . PRO A 1 179 ? -2.332 -9.938 -4.836 1.00 90.19 179 PRO A C 1
ATOM 1331 O O . PRO A 1 179 ? -2.263 -8.741 -5.091 1.00 90.19 179 PRO A O 1
ATOM 1334 N N . VAL A 1 180 ? -3.297 -10.435 -4.051 1.00 94.19 180 VAL A N 1
ATOM 1335 C CA . VAL A 1 180 ? -4.470 -9.665 -3.591 1.00 94.19 180 VAL A CA 1
ATOM 1336 C C . VAL A 1 180 ? -4.078 -8.378 -2.864 1.00 94.19 180 VAL A C 1
ATOM 1338 O O . VAL A 1 180 ? -4.694 -7.339 -3.081 1.00 94.19 180 VAL A O 1
ATOM 1341 N N . PHE A 1 181 ? -3.030 -8.418 -2.042 1.00 95.06 181 PHE A N 1
ATOM 1342 C CA . PHE A 1 181 ? -2.587 -7.248 -1.281 1.00 95.06 181 PHE A CA 1
ATOM 1343 C C . PHE A 1 181 ? -1.764 -6.244 -2.099 1.00 95.06 181 PHE A C 1
ATOM 1345 O O . PHE A 1 181 ? -1.489 -5.153 -1.620 1.00 95.06 181 PHE A O 1
ATOM 1352 N N . TYR A 1 182 ? -1.418 -6.567 -3.343 1.00 95.75 182 TYR A N 1
ATOM 1353 C CA . TYR A 1 182 ? -0.785 -5.623 -4.265 1.00 95.75 182 TYR A CA 1
ATOM 1354 C C . TYR A 1 182 ? -1.800 -4.936 -5.178 1.00 95.75 182 TYR A C 1
ATOM 1356 O O . TYR A 1 182 ? -1.450 -3.967 -5.842 1.00 95.75 182 TYR A O 1
ATOM 1364 N N . VAL A 1 183 ? -3.053 -5.407 -5.211 1.00 96.88 183 VAL A N 1
ATOM 1365 C CA . VAL A 1 183 ? -4.090 -4.890 -6.115 1.00 96.88 183 VAL A CA 1
ATOM 1366 C C . VAL A 1 183 ? -4.296 -3.378 -5.971 1.00 96.88 183 VAL A C 1
ATOM 1368 O O . VAL A 1 183 ? -4.300 -2.712 -7.003 1.00 96.88 183 VAL A O 1
ATOM 1371 N N . PRO A 1 184 ? -4.414 -2.785 -4.762 1.00 97.31 184 PRO A N 1
ATOM 1372 C CA . PRO A 1 184 ? -4.586 -1.335 -4.652 1.00 97.31 184 PRO A CA 1
ATOM 1373 C C . PRO A 1 184 ? -3.415 -0.565 -5.266 1.00 97.31 184 PRO A C 1
ATOM 1375 O O . PRO A 1 184 ? -3.622 0.331 -6.082 1.00 97.31 184 PRO A O 1
ATOM 1378 N N . SER A 1 185 ? -2.185 -0.966 -4.940 1.00 97.00 185 SER A N 1
ATOM 1379 C CA . SER A 1 185 ? -0.967 -0.381 -5.498 1.00 97.00 185 SER A CA 1
ATOM 1380 C C . SER A 1 185 ? -0.874 -0.540 -7.012 1.00 97.00 185 SER A C 1
ATOM 1382 O O . SER A 1 185 ? -0.550 0.424 -7.699 1.00 97.00 185 SER A O 1
ATOM 1384 N N . ALA A 1 186 ? -1.192 -1.725 -7.537 1.00 97.25 186 ALA A N 1
ATOM 1385 C CA . ALA A 1 186 ? -1.181 -2.014 -8.968 1.00 97.25 186 ALA A CA 1
ATOM 1386 C C . ALA A 1 186 ? -2.230 -1.188 -9.726 1.00 97.25 186 ALA A C 1
ATOM 1388 O O . ALA A 1 186 ? -1.939 -0.686 -10.804 1.00 97.25 186 ALA A O 1
ATOM 1389 N N . ILE A 1 187 ? -3.419 -0.974 -9.149 1.00 97.56 187 ILE A N 1
ATOM 1390 C CA . ILE A 1 187 ? -4.430 -0.070 -9.719 1.00 97.56 187 ILE A CA 1
ATOM 1391 C C . ILE A 1 187 ? -3.903 1.369 -9.745 1.00 97.56 187 ILE A C 1
ATOM 1393 O O . ILE A 1 187 ? -4.057 2.052 -10.751 1.00 97.56 187 ILE A O 1
ATOM 1397 N N . GLY A 1 188 ? -3.261 1.836 -8.670 1.00 97.06 188 GLY A N 1
ATOM 1398 C CA . GLY A 1 188 ? -2.666 3.174 -8.639 1.00 97.06 188 GLY A CA 1
ATOM 1399 C C . GLY A 1 188 ? -1.562 3.361 -9.687 1.00 97.06 188 GLY A C 1
ATOM 1400 O O . GLY A 1 188 ? -1.554 4.368 -10.394 1.00 97.06 188 GLY A O 1
ATOM 1401 N N . LEU A 1 189 ? -0.687 2.364 -9.838 1.00 96.94 189 LEU A N 1
ATOM 1402 C CA . LEU A 1 189 ? 0.339 2.324 -10.885 1.00 96.94 189 LEU A CA 1
ATOM 1403 C C . LEU A 1 189 ? -0.282 2.342 -12.286 1.00 96.94 189 LEU A C 1
ATOM 1405 O O . LEU A 1 189 ? 0.113 3.155 -13.120 1.00 96.94 189 LEU A O 1
ATOM 1409 N N . LEU A 1 190 ? -1.291 1.500 -12.529 1.00 97.00 190 LEU A N 1
ATOM 1410 C CA . LEU A 1 190 ? -2.002 1.430 -13.804 1.00 97.00 190 LEU A CA 1
ATOM 1411 C C . LEU A 1 190 ? -2.651 2.769 -14.159 1.00 97.00 190 LEU A C 1
ATOM 1413 O O . LEU A 1 190 ? -2.577 3.210 -15.298 1.00 97.00 190 LEU A O 1
ATOM 1417 N N . LEU A 1 191 ? -3.276 3.440 -13.189 1.00 97.00 191 LEU A N 1
ATOM 1418 C CA . LEU A 1 191 ? -3.877 4.754 -13.410 1.00 97.00 191 LEU A CA 1
ATOM 1419 C C . LEU A 1 191 ? -2.818 5.804 -13.754 1.00 97.00 191 LEU A C 1
ATOM 1421 O O . LEU A 1 191 ? -3.020 6.587 -14.676 1.00 97.00 191 LEU A O 1
ATOM 1425 N N . GLY A 1 192 ? -1.687 5.817 -13.045 1.00 95.25 192 GLY A N 1
ATOM 1426 C CA . GLY A 1 192 ? -0.606 6.759 -13.329 1.00 95.25 192 GLY A CA 1
ATOM 1427 C C . GLY A 1 192 ? 0.007 6.554 -14.717 1.00 95.25 192 GLY A C 1
ATOM 1428 O O . GLY A 1 192 ? 0.169 7.514 -15.468 1.00 95.25 192 GLY A O 1
ATOM 1429 N N . THR A 1 193 ? 0.282 5.302 -15.077 1.00 93.94 193 THR A N 1
ATOM 1430 C CA . THR A 1 193 ? 0.857 4.935 -16.380 1.00 93.94 193 THR A CA 1
ATOM 1431 C C . THR A 1 193 ? -0.130 5.144 -17.530 1.00 93.94 193 THR A C 1
ATOM 1433 O O . THR A 1 193 ? 0.249 5.696 -18.559 1.00 93.94 193 THR A O 1
ATOM 1436 N N . ALA A 1 194 ? -1.414 4.810 -17.354 1.00 95.25 194 ALA A N 1
ATOM 1437 C CA . ALA A 1 194 ? -2.456 5.035 -18.362 1.00 95.25 194 ALA A CA 1
ATOM 1438 C C . ALA A 1 194 ? -2.700 6.526 -18.655 1.00 95.25 194 ALA A C 1
ATOM 1440 O O . ALA A 1 194 ? -3.109 6.881 -19.758 1.00 95.25 194 ALA A O 1
ATOM 1441 N N . LEU A 1 195 ? -2.430 7.402 -17.683 1.00 95.19 195 LEU A N 1
ATOM 1442 C CA . LEU A 1 195 ? -2.458 8.856 -17.859 1.00 95.19 195 LEU A CA 1
ATOM 1443 C C . LEU A 1 195 ? -1.175 9.415 -18.503 1.00 95.19 195 LEU A C 1
ATOM 1445 O O . LEU A 1 195 ? -1.080 10.625 -18.701 1.00 95.19 195 LEU A O 1
ATOM 1449 N N . GLY A 1 196 ? -0.193 8.565 -18.821 1.00 92.06 196 GLY A N 1
ATOM 1450 C CA . GLY A 1 196 ? 1.093 8.976 -19.387 1.00 92.06 196 GLY A CA 1
ATOM 1451 C C . GLY A 1 196 ? 1.972 9.756 -18.407 1.00 92.06 196 GLY A C 1
ATOM 1452 O O . GLY A 1 196 ? 2.795 10.565 -18.836 1.00 92.06 196 GLY A O 1
ATOM 1453 N N . LEU A 1 197 ? 1.777 9.573 -17.096 1.00 91.06 197 LEU A N 1
ATOM 1454 C CA . LEU A 1 197 ? 2.602 10.230 -16.083 1.00 91.06 197 LEU A CA 1
ATOM 1455 C C . LEU A 1 197 ? 3.987 9.569 -15.991 1.00 91.06 197 LEU A C 1
ATOM 1457 O O . LEU A 1 197 ? 4.107 8.376 -16.267 1.00 91.06 197 LEU A O 1
ATOM 1461 N N . PRO A 1 198 ? 5.022 10.301 -15.539 1.00 89.12 198 PRO A N 1
ATOM 1462 C CA . PRO A 1 198 ? 6.330 9.710 -15.271 1.00 89.12 198 PRO A CA 1
ATOM 1463 C C . PRO A 1 198 ? 6.245 8.576 -14.241 1.00 89.12 198 PRO A C 1
ATOM 1465 O O . PRO A 1 198 ? 5.483 8.683 -13.274 1.00 89.12 198 PRO A O 1
ATOM 1468 N N . ASP A 1 199 ? 7.089 7.550 -14.379 1.00 88.88 199 ASP A N 1
ATOM 1469 C CA . ASP A 1 199 ? 7.095 6.360 -13.508 1.00 88.88 199 ASP A CA 1
ATOM 1470 C C . ASP A 1 199 ? 7.165 6.711 -12.015 1.00 88.88 199 ASP A C 1
ATOM 1472 O O . ASP A 1 199 ? 6.470 6.116 -11.196 1.00 88.88 199 ASP A O 1
ATOM 1476 N N . ALA A 1 200 ? 7.936 7.742 -11.647 1.00 90.00 200 ALA A N 1
ATOM 1477 C CA . ALA A 1 200 ? 8.022 8.230 -10.269 1.00 90.00 200 ALA A CA 1
ATOM 1478 C C . ALA A 1 200 ? 6.673 8.739 -9.733 1.00 90.00 200 ALA A C 1
ATOM 1480 O O . ALA A 1 200 ? 6.299 8.470 -8.589 1.00 90.00 200 ALA A O 1
ATOM 1481 N N . THR A 1 201 ? 5.919 9.464 -10.561 1.00 91.25 201 THR A N 1
ATOM 1482 C CA . THR A 1 201 ? 4.588 9.964 -10.209 1.00 91.25 201 THR A CA 1
ATOM 1483 C C . THR A 1 201 ? 3.574 8.824 -10.177 1.00 91.25 201 THR A C 1
ATOM 1485 O O . THR A 1 201 ? 2.769 8.759 -9.249 1.00 91.25 201 THR A O 1
ATOM 1488 N N . ALA A 1 202 ? 3.639 7.890 -11.128 1.00 94.38 202 ALA A N 1
ATOM 1489 C CA . ALA A 1 202 ? 2.801 6.694 -11.120 1.00 94.38 202 ALA A CA 1
ATOM 1490 C C . ALA A 1 202 ? 3.056 5.826 -9.872 1.00 94.38 202 ALA A C 1
ATOM 1492 O O . ALA A 1 202 ? 2.107 5.397 -9.213 1.00 94.38 202 ALA A O 1
ATOM 1493 N N . ALA A 1 203 ? 4.319 5.643 -9.476 1.00 93.44 203 ALA A N 1
ATOM 1494 C CA . ALA A 1 203 ? 4.694 4.960 -8.239 1.00 93.44 203 ALA A CA 1
ATOM 1495 C C . ALA A 1 203 ? 4.140 5.672 -7.000 1.00 93.44 203 ALA A C 1
ATOM 1497 O O . ALA A 1 203 ? 3.622 5.028 -6.087 1.00 93.44 203 ALA A O 1
ATOM 1498 N N . LEU A 1 204 ? 4.174 7.004 -6.974 1.00 95.00 204 LEU A N 1
ATOM 1499 C CA . LEU A 1 204 ? 3.607 7.770 -5.868 1.00 95.00 204 LEU A CA 1
ATOM 1500 C C . LEU A 1 204 ? 2.081 7.590 -5.773 1.00 95.00 204 LEU A C 1
ATOM 1502 O O . LEU A 1 204 ? 1.550 7.399 -4.679 1.00 95.00 204 LEU A O 1
ATOM 1506 N N . ILE A 1 205 ? 1.373 7.571 -6.908 1.00 96.94 205 ILE A N 1
ATOM 1507 C CA . ILE A 1 205 ? -0.064 7.247 -6.954 1.00 96.94 205 ILE A CA 1
ATOM 1508 C C . ILE A 1 205 ? -0.308 5.820 -6.440 1.00 96.94 205 ILE A C 1
ATOM 1510 O O . ILE A 1 205 ? -1.241 5.600 -5.666 1.00 96.94 205 ILE A O 1
ATOM 1514 N N . GLY A 1 206 ? 0.555 4.862 -6.791 1.00 96.88 206 GLY A N 1
ATOM 1515 C CA . GLY A 1 206 ? 0.530 3.499 -6.252 1.00 96.88 206 GLY A CA 1
ATOM 1516 C C . GLY A 1 206 ? 0.673 3.437 -4.724 1.00 96.88 206 GLY A C 1
ATOM 1517 O O . GLY A 1 206 ? -0.097 2.730 -4.067 1.00 96.88 206 GLY A O 1
ATOM 1518 N N . ARG A 1 207 ? 1.586 4.223 -4.131 1.00 96.31 207 ARG A N 1
ATOM 1519 C CA . ARG A 1 207 ? 1.691 4.369 -2.664 1.00 96.31 207 ARG A CA 1
ATOM 1520 C C . ARG A 1 207 ? 0.412 4.936 -2.063 1.00 96.31 207 ARG A C 1
ATOM 1522 O O . ARG A 1 207 ? -0.100 4.391 -1.088 1.00 96.31 207 ARG A O 1
ATOM 1529 N N . PHE A 1 208 ? -0.139 5.997 -2.651 1.00 98.06 208 PHE A N 1
ATOM 1530 C CA . PHE A 1 208 ? -1.383 6.585 -2.158 1.00 98.06 208 PHE A CA 1
ATOM 1531 C C . PHE A 1 208 ? -2.568 5.627 -2.258 1.00 98.06 208 PHE A C 1
ATOM 1533 O O . PHE A 1 208 ? -3.416 5.627 -1.368 1.00 98.06 208 PHE A O 1
ATOM 1540 N N . ALA A 1 209 ? -2.616 4.778 -3.283 1.00 98.19 209 ALA A N 1
ATOM 1541 C CA . ALA A 1 209 ? -3.642 3.752 -3.400 1.00 98.19 209 ALA A CA 1
ATOM 1542 C C . ALA A 1 209 ? -3.515 2.677 -2.302 1.00 98.19 209 ALA A C 1
ATOM 1544 O O . ALA A 1 209 ? -4.530 2.283 -1.721 1.00 98.19 209 ALA A O 1
ATOM 1545 N N . ASN A 1 210 ? -2.291 2.257 -1.952 1.00 97.94 210 ASN A N 1
ATOM 1546 C CA . ASN A 1 210 ? -2.055 1.372 -0.805 1.00 97.94 210 ASN A CA 1
ATOM 1547 C C . ASN A 1 210 ? -2.501 2.020 0.511 1.00 97.94 210 ASN A C 1
ATOM 1549 O O . ASN A 1 210 ? -3.271 1.441 1.279 1.00 97.94 210 ASN A O 1
ATOM 1553 N N . LEU A 1 211 ? -2.071 3.265 0.727 1.00 98.19 211 LEU A N 1
ATOM 1554 C CA . LEU A 1 211 ? -2.405 4.053 1.905 1.00 98.19 211 LEU A CA 1
ATOM 1555 C C . LEU A 1 211 ? -3.923 4.219 2.048 1.00 98.19 211 LEU A C 1
ATOM 1557 O O . LEU A 1 211 ? -4.483 4.006 3.123 1.00 98.19 211 LEU A O 1
ATOM 1561 N N . ALA A 1 212 ? -4.610 4.548 0.953 1.00 98.31 212 ALA A N 1
ATOM 1562 C CA . ALA A 1 212 ? -6.059 4.669 0.923 1.00 98.31 212 ALA A CA 1
ATOM 1563 C C . ALA A 1 212 ? -6.735 3.341 1.286 1.00 98.31 212 ALA A C 1
ATOM 1565 O O . ALA A 1 212 ? -7.617 3.326 2.143 1.00 98.31 212 ALA A O 1
ATOM 1566 N N . ALA A 1 213 ? -6.299 2.219 0.704 1.00 98.38 213 ALA A N 1
ATOM 1567 C CA . ALA A 1 213 ? -6.834 0.901 1.038 1.00 98.38 213 ALA A CA 1
ATOM 1568 C C . ALA A 1 213 ? -6.627 0.554 2.522 1.00 98.38 213 ALA A C 1
ATOM 1570 O O . ALA A 1 213 ? -7.573 0.124 3.188 1.00 98.38 213 ALA A O 1
ATOM 1571 N N . TYR A 1 214 ? -5.438 0.819 3.067 1.00 98.56 214 TYR A N 1
ATOM 1572 C CA . TYR A 1 214 ? -5.134 0.646 4.486 1.00 98.56 214 TYR A CA 1
ATOM 1573 C C . TYR A 1 214 ? -6.104 1.429 5.383 1.00 98.56 214 TYR A C 1
ATOM 1575 O O . TYR A 1 214 ? -6.721 0.855 6.286 1.00 98.56 214 TYR A O 1
ATOM 1583 N N . PHE A 1 215 ? -6.301 2.724 5.111 1.00 98.31 215 PHE A N 1
ATOM 1584 C CA . PHE A 1 215 ? -7.209 3.561 5.897 1.00 98.31 215 PHE A CA 1
ATOM 1585 C C . PHE A 1 215 ? -8.674 3.173 5.727 1.00 98.31 215 PHE A C 1
ATOM 1587 O O . PHE A 1 215 ? -9.399 3.155 6.718 1.00 98.31 215 PHE A O 1
ATOM 1594 N N . LEU A 1 216 ? -9.125 2.823 4.521 1.00 98.25 216 LEU A N 1
ATOM 1595 C CA . LEU A 1 216 ? -10.501 2.374 4.289 1.00 98.25 216 LEU A CA 1
ATOM 1596 C C . LEU A 1 216 ? -10.813 1.110 5.099 1.00 98.25 216 LEU A C 1
ATOM 1598 O O . LEU A 1 216 ? -11.835 1.052 5.788 1.00 98.25 216 LEU A O 1
ATOM 1602 N N . ILE A 1 217 ? -9.908 0.129 5.083 1.00 98.31 217 ILE A N 1
ATOM 1603 C CA . ILE A 1 217 ? -10.045 -1.113 5.855 1.00 98.31 217 ILE A CA 1
ATOM 1604 C C . ILE A 1 217 ? -9.961 -0.824 7.361 1.00 98.31 217 ILE A C 1
ATOM 1606 O O . ILE A 1 217 ? -10.786 -1.323 8.129 1.00 98.31 217 ILE A O 1
ATOM 1610 N N . GLY A 1 218 ? -9.018 0.015 7.798 1.00 97.62 218 GLY A N 1
ATOM 1611 C CA . GLY A 1 218 ? -8.863 0.401 9.204 1.00 97.62 218 GLY A CA 1
ATOM 1612 C C . GLY A 1 218 ? -10.071 1.166 9.760 1.00 97.62 218 GLY A C 1
ATOM 1613 O O . GLY A 1 218 ? -10.558 0.868 10.853 1.00 97.62 218 GLY A O 1
ATOM 1614 N N . LEU A 1 219 ? -10.622 2.108 8.989 1.00 97.25 219 LEU A N 1
ATOM 1615 C CA . LEU A 1 219 ? -11.845 2.836 9.333 1.00 97.25 219 LEU A CA 1
ATOM 1616 C C . LEU A 1 219 ? -13.049 1.894 9.394 1.00 97.25 219 LEU A C 1
ATOM 1618 O O . LEU A 1 219 ? -13.833 1.974 10.343 1.00 97.25 219 LEU A O 1
ATOM 1622 N N . ALA A 1 220 ? -13.169 0.960 8.444 1.00 96.50 220 ALA A N 1
ATOM 1623 C CA . ALA A 1 220 ? -14.195 -0.077 8.482 1.00 96.50 220 ALA A CA 1
ATOM 1624 C C . ALA A 1 220 ? -14.059 -0.958 9.736 1.00 96.50 220 ALA A C 1
ATOM 1626 O O . ALA A 1 220 ? -15.057 -1.233 10.408 1.00 96.50 220 ALA A O 1
ATOM 1627 N N . ALA A 1 221 ? -12.835 -1.338 10.113 1.00 96.00 221 ALA A N 1
ATOM 1628 C CA . ALA A 1 221 ? -12.576 -2.109 11.324 1.00 96.00 221 ALA A CA 1
ATOM 1629 C C . ALA A 1 221 ? -13.047 -1.363 12.580 1.00 96.00 221 ALA A C 1
ATOM 1631 O O . ALA A 1 221 ? -13.794 -1.915 13.391 1.00 96.00 221 ALA A O 1
ATOM 1632 N N . LEU A 1 222 ? -12.693 -0.083 12.721 1.00 95.00 222 LEU A N 1
ATOM 1633 C CA . LEU A 1 222 ? -13.114 0.738 13.859 1.00 95.00 222 LEU A CA 1
ATOM 1634 C C . LEU A 1 222 ? -14.631 0.973 13.895 1.00 95.00 222 LEU A C 1
ATOM 1636 O O . LEU A 1 222 ? -15.229 0.930 14.977 1.00 95.00 222 LEU A O 1
ATOM 1640 N N . ALA A 1 223 ? -15.261 1.163 12.734 1.00 93.12 223 ALA A N 1
ATOM 1641 C CA . ALA A 1 223 ? -16.709 1.311 12.617 1.00 93.12 223 ALA A CA 1
ATOM 1642 C C . ALA A 1 223 ? -17.445 0.035 13.063 1.00 93.12 223 ALA A C 1
ATOM 1644 O O . ALA A 1 223 ? -18.430 0.091 13.813 1.00 93.12 223 ALA A O 1
ATOM 1645 N N . LEU A 1 224 ? -16.946 -1.135 12.652 1.00 92.19 224 LEU A N 1
ATOM 1646 C CA . LEU A 1 224 ? -17.571 -2.434 12.909 1.00 92.19 224 LEU A CA 1
ATOM 1647 C C . LEU A 1 224 ? -17.268 -2.989 14.307 1.00 92.19 224 LEU A C 1
ATOM 1649 O O . LEU A 1 224 ? -18.121 -3.685 14.874 1.00 92.19 224 LEU A O 1
ATOM 1653 N N . ALA A 1 225 ? -16.139 -2.608 14.908 1.00 91.62 225 ALA A N 1
ATOM 1654 C CA . ALA A 1 225 ? -15.716 -3.038 16.236 1.00 91.62 225 ALA A CA 1
ATOM 1655 C C . ALA A 1 225 ? -16.750 -2.717 17.333 1.00 91.62 225 ALA A C 1
ATOM 1657 O O . ALA A 1 225 ? -17.176 -1.570 17.533 1.00 91.62 225 ALA A O 1
ATOM 1658 N N . GLN A 1 226 ? -17.130 -3.736 18.107 1.00 87.62 226 GLN A N 1
ATOM 1659 C CA . GLN A 1 226 ? -17.972 -3.586 19.301 1.00 87.62 226 GLN A CA 1
ATOM 1660 C C . GLN A 1 226 ? -17.154 -3.340 20.569 1.00 87.62 226 GLN A C 1
ATOM 1662 O O . GLN A 1 226 ? -17.641 -2.687 21.491 1.00 87.62 226 GLN A O 1
ATOM 1667 N N . ARG A 1 227 ? -15.923 -3.854 20.617 1.00 88.06 227 ARG A N 1
ATOM 1668 C CA . ARG A 1 227 ? -14.984 -3.753 21.743 1.00 88.06 227 ARG A CA 1
ATOM 1669 C C . ARG A 1 227 ? -13.568 -3.558 21.206 1.00 88.06 227 ARG A C 1
ATOM 1671 O O . ARG A 1 227 ? -13.334 -3.791 20.028 1.00 88.06 227 ARG A O 1
ATOM 1678 N N . GLY A 1 228 ? -12.642 -3.122 22.058 1.00 90.19 228 GLY A N 1
ATOM 1679 C CA . GLY A 1 228 ? -11.220 -3.050 21.699 1.00 90.19 228 GLY A CA 1
ATOM 1680 C C . GLY A 1 228 ? -10.842 -1.946 20.706 1.00 90.19 228 GLY A C 1
ATOM 1681 O O . GLY A 1 228 ? -9.738 -1.978 20.184 1.00 90.19 228 GLY A O 1
ATOM 1682 N N . ARG A 1 229 ? -11.707 -0.947 20.458 1.00 92.75 229 ARG A N 1
ATOM 1683 C CA . ARG A 1 229 ? -11.421 0.135 19.489 1.00 92.75 229 ARG A CA 1
ATOM 1684 C C . ARG A 1 229 ? -10.118 0.875 19.763 1.00 92.75 229 ARG A C 1
ATOM 1686 O O . ARG A 1 229 ? -9.433 1.220 18.814 1.00 92.75 229 ARG A O 1
ATOM 1693 N N . ILE A 1 230 ? -9.787 1.083 21.037 1.00 94.81 230 ILE A N 1
ATOM 1694 C CA . ILE A 1 230 ? -8.528 1.719 21.442 1.00 94.81 230 ILE A CA 1
ATOM 1695 C C . ILE A 1 230 ? -7.346 0.870 20.976 1.00 94.81 230 ILE A C 1
ATOM 1697 O O . ILE A 1 230 ? -6.444 1.390 20.341 1.00 94.81 230 ILE A O 1
ATOM 1701 N N . LEU A 1 231 ? -7.388 -0.445 21.209 1.00 95.81 231 LEU A N 1
ATOM 1702 C CA . LEU A 1 231 ? -6.326 -1.363 20.793 1.00 95.81 231 LEU A CA 1
ATOM 1703 C C . LEU A 1 231 ? -6.189 -1.411 19.269 1.00 95.81 231 LEU A C 1
ATOM 1705 O O . LEU A 1 231 ? -5.082 -1.310 18.754 1.00 95.81 231 LEU A O 1
ATOM 1709 N N . PHE A 1 232 ? -7.307 -1.507 18.546 1.00 96.50 232 PHE A N 1
ATOM 1710 C CA . PHE A 1 232 ? -7.302 -1.477 17.083 1.00 96.50 232 PHE A CA 1
ATOM 1711 C C . PHE A 1 232 ? -6.740 -0.161 16.543 1.00 96.50 232 PHE A C 1
ATOM 1713 O O . PHE A 1 232 ? -5.905 -0.180 15.648 1.00 96.50 232 PHE A O 1
ATOM 1720 N N . PHE A 1 233 ? -7.141 0.970 17.124 1.00 97.25 233 PHE A N 1
ATOM 1721 C CA . PHE A 1 233 ? -6.586 2.275 16.790 1.00 97.25 233 PHE A CA 1
ATOM 1722 C C . PHE A 1 233 ? -5.078 2.332 17.061 1.00 97.25 233 PHE A C 1
ATOM 1724 O O . PHE A 1 233 ? -4.331 2.751 16.184 1.00 97.25 233 PHE A O 1
ATOM 1731 N N . CYS A 1 234 ? -4.617 1.862 18.225 1.00 97.38 234 CYS A N 1
ATOM 1732 C CA . CYS A 1 234 ? -3.196 1.827 18.564 1.00 97.38 234 CYS A CA 1
ATOM 1733 C C . CYS A 1 234 ? -2.395 1.007 17.550 1.00 97.38 234 CYS A C 1
ATOM 1735 O O . CYS A 1 234 ? -1.391 1.506 17.064 1.00 97.38 234 CYS A O 1
ATOM 1737 N N . ILE A 1 235 ? -2.855 -0.196 17.184 1.00 98.00 235 ILE A N 1
ATOM 1738 C CA . ILE A 1 235 ? -2.194 -1.047 16.178 1.00 98.00 235 ILE A CA 1
ATOM 1739 C C . ILE A 1 235 ? -2.118 -0.330 14.825 1.00 98.00 235 ILE A C 1
ATOM 1741 O O . ILE A 1 235 ? -1.066 -0.329 14.185 1.00 98.00 235 ILE A O 1
ATOM 1745 N N . LEU A 1 236 ? -3.217 0.309 14.409 1.00 97.94 236 LEU A N 1
ATOM 1746 C CA . LEU A 1 236 ? -3.274 1.038 13.143 1.00 97.94 236 LEU A CA 1
ATOM 1747 C C . LEU A 1 236 ? -2.391 2.300 13.137 1.00 97.94 236 LEU A C 1
ATOM 1749 O O . LEU A 1 236 ? -1.962 2.734 12.069 1.00 97.94 236 LEU A O 1
ATOM 1753 N N . MET A 1 237 ? -2.130 2.883 14.311 1.00 98.00 237 MET A N 1
ATOM 1754 C CA . MET A 1 237 ? -1.314 4.089 14.506 1.00 98.00 237 MET A CA 1
ATOM 1755 C C . MET A 1 237 ? 0.131 3.827 14.909 1.00 98.00 237 MET A C 1
ATOM 1757 O O . MET A 1 237 ? 0.881 4.786 15.093 1.00 98.00 237 MET A O 1
ATOM 1761 N N . LEU A 1 238 ? 0.552 2.566 15.031 1.00 97.75 238 LEU A N 1
ATOM 1762 C CA . LEU A 1 238 ? 1.960 2.275 15.270 1.00 97.75 238 LEU A CA 1
ATOM 1763 C C . LEU A 1 238 ? 2.811 2.890 14.146 1.00 97.75 238 LEU A C 1
ATOM 1765 O O . LEU A 1 238 ? 2.441 2.762 12.974 1.00 97.75 238 LEU A O 1
ATOM 1769 N N . PRO A 1 239 ? 3.967 3.503 14.473 1.00 95.31 239 PRO A N 1
ATOM 1770 C CA . PRO A 1 239 ? 4.846 4.106 13.472 1.00 95.31 239 PRO A CA 1
ATOM 1771 C C . PRO A 1 239 ? 5.203 3.139 12.339 1.00 95.31 239 PRO A C 1
ATOM 1773 O O . PRO A 1 239 ? 5.196 3.519 11.172 1.00 95.31 239 PRO A O 1
ATOM 1776 N N . MET A 1 240 ? 5.429 1.865 12.679 1.00 96.06 240 MET A N 1
ATOM 1777 C CA . MET A 1 240 ? 5.700 0.808 11.707 1.00 96.06 240 MET A CA 1
ATOM 1778 C C . MET A 1 240 ? 4.509 0.569 10.770 1.00 96.06 240 MET A C 1
ATOM 1780 O O . MET A 1 240 ? 4.692 0.567 9.559 1.00 96.06 240 MET A O 1
ATOM 1784 N N . SER A 1 241 ? 3.285 0.439 11.293 1.00 97.62 241 SER A N 1
ATOM 1785 C CA . SER A 1 241 ? 2.086 0.224 10.469 1.00 97.62 241 SER A CA 1
ATOM 1786 C C . SER A 1 241 ? 1.849 1.378 9.492 1.00 97.62 241 SER A C 1
ATOM 1788 O O . SER A 1 241 ? 1.530 1.147 8.329 1.00 97.62 241 SER A O 1
ATOM 1790 N N . LEU A 1 242 ? 2.047 2.620 9.945 1.00 97.38 242 LEU A N 1
ATOM 1791 C CA . LEU A 1 242 ? 1.928 3.806 9.095 1.00 97.38 242 LEU A CA 1
ATOM 1792 C C . LEU A 1 242 ? 3.030 3.885 8.035 1.00 97.38 242 LEU A C 1
ATOM 1794 O O . LEU A 1 242 ? 2.735 4.206 6.888 1.00 97.38 242 LEU A O 1
ATOM 1798 N N . SER A 1 243 ? 4.277 3.565 8.391 1.00 96.88 243 SER A N 1
ATOM 1799 C CA . SER A 1 243 ? 5.395 3.522 7.440 1.00 96.88 243 SER A CA 1
ATOM 1800 C C . SER A 1 243 ? 5.184 2.458 6.357 1.00 96.88 243 SER A C 1
ATOM 1802 O O . SER A 1 243 ? 5.425 2.726 5.180 1.00 96.88 243 SER A O 1
ATOM 1804 N N . LEU A 1 244 ? 4.657 1.286 6.724 1.00 97.00 244 LEU A N 1
ATOM 1805 C CA . LEU A 1 244 ? 4.294 0.233 5.773 1.00 97.00 244 LEU A CA 1
ATOM 1806 C C . LEU A 1 244 ? 3.104 0.643 4.894 1.00 97.00 244 LEU A C 1
ATOM 1808 O O . LEU A 1 244 ? 3.099 0.381 3.697 1.00 97.00 244 LEU A O 1
ATOM 1812 N N . ALA A 1 245 ? 2.091 1.304 5.459 1.00 97.44 245 ALA A N 1
ATOM 1813 C CA . ALA A 1 245 ? 0.937 1.780 4.692 1.00 97.44 245 ALA A CA 1
ATOM 1814 C C . ALA A 1 245 ? 1.307 2.887 3.693 1.00 97.44 245 ALA A C 1
ATOM 1816 O O . ALA A 1 245 ? 0.702 2.989 2.628 1.00 97.44 245 ALA A O 1
ATOM 1817 N N . ALA A 1 246 ? 2.301 3.709 4.034 1.00 96.81 246 ALA A N 1
ATOM 1818 C CA . ALA A 1 246 ? 2.814 4.797 3.207 1.00 96.81 246 ALA A CA 1
ATOM 1819 C C . ALA A 1 246 ? 3.835 4.351 2.139 1.00 96.81 246 ALA A C 1
ATOM 1821 O O . ALA A 1 246 ? 4.357 5.193 1.412 1.00 96.81 246 ALA A O 1
ATOM 1822 N N . SER A 1 247 ? 4.121 3.051 2.037 1.00 95.50 247 SER A N 1
ATOM 1823 C CA . SER A 1 247 ? 5.075 2.458 1.092 1.00 95.50 247 SER A CA 1
ATOM 1824 C C . SER A 1 247 ? 4.424 1.362 0.244 1.00 95.50 247 SER A C 1
ATOM 1826 O O . SER A 1 247 ? 3.253 1.013 0.432 1.00 95.50 247 SER A O 1
ATOM 1828 N N . PHE A 1 248 ? 5.175 0.813 -0.713 1.00 93.94 248 PHE A N 1
ATOM 1829 C CA . PHE A 1 248 ? 4.809 -0.450 -1.355 1.00 93.94 248 PHE A CA 1
ATOM 1830 C C . PHE A 1 248 ? 5.128 -1.601 -0.405 1.00 93.94 248 PHE A C 1
ATOM 1832 O O . PHE A 1 248 ? 6.210 -2.170 -0.458 1.00 93.94 248 PHE A O 1
ATOM 1839 N N . ASN A 1 249 ? 4.201 -1.945 0.486 1.00 93.44 249 ASN A N 1
ATOM 1840 C CA . ASN A 1 249 ? 4.358 -3.131 1.317 1.00 93.44 249 ASN A CA 1
ATOM 1841 C C . ASN A 1 249 ? 3.007 -3.792 1.617 1.00 93.44 249 ASN A C 1
ATOM 1843 O O . ASN A 1 249 ? 2.066 -3.154 2.100 1.00 93.44 249 ASN A O 1
ATOM 1847 N N . HIS A 1 250 ? 2.924 -5.096 1.351 1.00 93.56 250 HIS A N 1
ATOM 1848 C CA . HIS A 1 250 ? 1.710 -5.884 1.547 1.00 93.56 250 HIS A CA 1
ATOM 1849 C C . HIS A 1 250 ? 1.343 -6.102 3.025 1.00 93.56 250 HIS A C 1
ATOM 1851 O O . HIS A 1 250 ? 0.167 -6.313 3.339 1.00 93.56 250 HIS A O 1
ATOM 1857 N N . ASP A 1 251 ? 2.313 -5.984 3.938 1.00 95.31 251 ASP A N 1
ATOM 1858 C CA . ASP A 1 251 ? 2.117 -6.167 5.377 1.00 95.31 251 ASP A CA 1
ATOM 1859 C C . ASP A 1 251 ? 1.129 -5.151 5.940 1.00 95.31 251 ASP A C 1
ATOM 1861 O O . ASP A 1 251 ? 0.344 -5.467 6.832 1.00 95.31 251 ASP A O 1
ATOM 1865 N N . SER A 1 252 ? 1.098 -3.943 5.372 1.00 96.00 252 SER A N 1
ATOM 1866 C CA . SER A 1 252 ? 0.139 -2.908 5.756 1.00 96.00 252 SER A CA 1
ATOM 1867 C C . SER A 1 252 ? -1.310 -3.396 5.637 1.00 96.00 252 SER A C 1
ATOM 1869 O O . SER A 1 252 ? -2.092 -3.297 6.588 1.00 96.00 252 SER A O 1
ATOM 1871 N N . LEU A 1 253 ? -1.674 -4.004 4.506 1.00 97.38 253 LEU A N 1
ATOM 1872 C CA . LEU A 1 253 ? -3.019 -4.528 4.287 1.00 97.38 253 LEU A CA 1
ATOM 1873 C C . LEU A 1 253 ? -3.273 -5.810 5.081 1.00 97.38 253 LEU A C 1
ATOM 1875 O O . LEU A 1 253 ? -4.402 -6.020 5.527 1.00 97.38 253 LEU A O 1
ATOM 1879 N N . ILE A 1 254 ? -2.251 -6.633 5.333 1.00 97.31 254 ILE A N 1
ATOM 1880 C CA . ILE A 1 254 ? -2.360 -7.776 6.253 1.00 97.31 254 ILE A CA 1
ATOM 1881 C C . ILE A 1 254 ? -2.697 -7.285 7.666 1.00 97.31 254 ILE A C 1
ATOM 1883 O O . ILE A 1 254 ? -3.628 -7.799 8.290 1.00 97.31 254 ILE A O 1
ATOM 1887 N N . ILE A 1 255 ? -2.019 -6.246 8.159 1.00 97.88 255 ILE A N 1
ATOM 1888 C CA . ILE A 1 255 ? -2.299 -5.626 9.460 1.00 97.88 255 ILE A CA 1
ATOM 1889 C C . ILE A 1 255 ? -3.736 -5.091 9.488 1.00 97.88 255 ILE A C 1
ATOM 1891 O O . ILE A 1 255 ? -4.509 -5.450 10.380 1.00 97.88 255 ILE A O 1
ATOM 1895 N N . ALA A 1 256 ? -4.131 -4.281 8.501 1.00 98.00 256 ALA A N 1
ATOM 1896 C CA . ALA A 1 256 ? -5.465 -3.682 8.461 1.00 98.00 256 ALA A CA 1
ATOM 1897 C C . ALA A 1 256 ? -6.578 -4.739 8.386 1.00 98.00 256 ALA A C 1
ATOM 1899 O O . ALA A 1 256 ? -7.572 -4.653 9.112 1.00 98.00 256 ALA A O 1
ATOM 1900 N N . THR A 1 257 ? -6.410 -5.770 7.554 1.00 98.00 257 THR A N 1
ATOM 1901 C CA . THR A 1 257 ? -7.388 -6.862 7.429 1.00 98.00 257 THR A CA 1
ATOM 1902 C C . THR A 1 257 ? -7.430 -7.755 8.664 1.00 98.00 257 THR A C 1
ATOM 1904 O O . THR A 1 257 ? -8.515 -8.180 9.060 1.00 98.00 257 THR A O 1
ATOM 1907 N N . THR A 1 258 ? -6.302 -7.974 9.342 1.00 97.81 258 THR A N 1
ATOM 1908 C CA . THR A 1 258 ? -6.260 -8.686 10.630 1.00 97.81 258 THR A CA 1
ATOM 1909 C C . THR A 1 258 ? -7.019 -7.912 11.707 1.00 97.81 258 THR A C 1
ATOM 1911 O O . THR A 1 258 ? -7.833 -8.484 12.436 1.00 97.81 258 THR A O 1
ATOM 1914 N N . VAL A 1 259 ? -6.826 -6.591 11.771 1.00 97.56 259 VAL A N 1
ATOM 1915 C CA . VAL A 1 259 ? -7.581 -5.707 12.671 1.00 97.56 259 VAL A CA 1
ATOM 1916 C C . VAL A 1 259 ? -9.075 -5.725 12.328 1.00 97.56 259 VAL A C 1
ATOM 1918 O O . VAL A 1 259 ? -9.907 -5.812 13.233 1.00 97.56 259 VAL A O 1
ATOM 1921 N N . LEU A 1 260 ? -9.437 -5.719 11.042 1.00 97.19 260 LEU A N 1
ATOM 1922 C CA . LEU A 1 260 ? -10.824 -5.859 10.591 1.00 97.19 260 LEU A CA 1
ATOM 1923 C C . LEU A 1 260 ? -11.434 -7.206 11.003 1.00 97.19 260 LEU A C 1
ATOM 1925 O O . LEU A 1 260 ? -12.544 -7.235 11.537 1.00 97.19 260 LEU A O 1
ATOM 1929 N N . ALA A 1 261 ? -10.719 -8.314 10.816 1.00 96.75 261 ALA A N 1
ATOM 1930 C CA . ALA A 1 261 ? -11.168 -9.639 11.230 1.00 96.75 261 ALA A CA 1
ATOM 1931 C C . ALA A 1 261 ? -11.398 -9.700 12.750 1.00 96.75 261 ALA A C 1
ATOM 1933 O O . ALA A 1 261 ? -12.462 -10.125 13.207 1.00 96.75 261 ALA A O 1
ATOM 1934 N N . ALA A 1 262 ? -10.457 -9.183 13.546 1.00 95.69 262 ALA A N 1
ATOM 1935 C CA . ALA A 1 262 ? -10.604 -9.089 14.997 1.00 95.69 262 ALA A CA 1
ATOM 1936 C C . ALA A 1 262 ? -11.789 -8.192 15.405 1.00 95.69 262 ALA A C 1
ATOM 1938 O O . ALA A 1 262 ? -12.551 -8.524 16.319 1.00 95.69 262 ALA A O 1
ATOM 1939 N N . ALA A 1 263 ? -12.001 -7.076 14.704 1.00 94.38 263 ALA A N 1
ATOM 1940 C CA . ALA A 1 263 ? -13.143 -6.196 14.921 1.00 94.38 263 ALA A CA 1
ATOM 1941 C C . ALA A 1 263 ? -14.479 -6.897 14.641 1.00 94.38 263 ALA A C 1
ATOM 1943 O O . ALA A 1 263 ? -15.424 -6.740 15.422 1.00 94.38 263 ALA A O 1
ATOM 1944 N N . LEU A 1 264 ? -14.559 -7.704 13.581 1.00 93.75 264 LEU A N 1
ATOM 1945 C CA . LEU A 1 264 ? -15.734 -8.515 13.263 1.00 93.75 264 LEU A CA 1
ATOM 1946 C C . LEU A 1 264 ? -16.002 -9.574 14.339 1.00 93.75 264 LEU A C 1
ATOM 1948 O O . LEU A 1 264 ? -17.142 -9.688 14.791 1.00 93.75 264 LEU A O 1
ATOM 1952 N N . LEU A 1 265 ? -14.967 -10.272 14.814 1.00 92.56 265 LEU A N 1
ATOM 1953 C CA . LEU A 1 265 ? -15.072 -11.259 15.899 1.00 92.56 265 LEU A CA 1
ATOM 1954 C C . LEU A 1 265 ? -15.447 -10.632 17.249 1.00 92.56 265 LEU A C 1
ATOM 1956 O O . LEU A 1 265 ? -16.071 -11.276 18.089 1.00 92.56 265 LEU A O 1
ATOM 1960 N N . SER A 1 266 ? -15.130 -9.350 17.461 1.00 88.12 266 SER A N 1
ATOM 1961 C CA . SER A 1 266 ? -15.533 -8.629 18.676 1.00 88.12 266 SER A CA 1
ATOM 1962 C C . SER A 1 266 ? -17.053 -8.449 18.801 1.00 88.12 266 SER A C 1
ATOM 1964 O O . SER A 1 266 ? -17.544 -8.085 19.879 1.00 88.12 266 SER A O 1
ATOM 1966 N N . ARG A 1 267 ? -17.809 -8.680 17.714 1.00 80.88 267 ARG A N 1
ATOM 1967 C CA . ARG A 1 267 ? -19.268 -8.570 17.697 1.00 80.88 267 ARG A CA 1
ATOM 1968 C C . ARG A 1 267 ? -19.873 -9.729 18.494 1.00 80.88 267 ARG A C 1
ATOM 1970 O O . ARG A 1 267 ? -19.654 -10.890 18.175 1.00 80.88 267 ARG A O 1
ATOM 1977 N N . ARG A 1 268 ? -20.635 -9.425 19.553 1.00 69.81 268 ARG A N 1
ATOM 1978 C CA . ARG A 1 268 ? -21.306 -10.436 20.388 1.00 69.81 268 ARG A CA 1
ATOM 1979 C C . ARG A 1 268 ? -22.119 -11.394 19.511 1.00 69.81 268 ARG A C 1
ATOM 1981 O O . ARG A 1 268 ? -22.999 -10.946 18.781 1.00 69.81 268 ARG A O 1
ATOM 1988 N N . SER A 1 269 ? -21.889 -12.695 19.681 1.00 62.09 269 SER A N 1
ATOM 1989 C CA . SER A 1 269 ? -22.890 -13.704 19.330 1.00 62.09 269 SER A CA 1
ATOM 1990 C C . SER A 1 269 ? -24.138 -13.486 20.200 1.00 62.09 269 SER A C 1
ATOM 1992 O O . SER A 1 269 ? -23.984 -13.148 21.384 1.00 62.09 269 SER A O 1
ATOM 1994 N N . PRO A 1 270 ? -25.362 -13.642 19.661 1.00 62.22 270 PRO A N 1
ATOM 1995 C CA . PRO A 1 270 ? -26.571 -13.658 20.474 1.00 62.22 270 PRO A CA 1
ATOM 1996 C C . PRO A 1 270 ? -26.381 -14.693 21.580 1.00 62.22 270 PRO A C 1
ATOM 1998 O O . PRO A 1 270 ? -26.127 -15.863 21.304 1.00 62.22 270 PRO A O 1
ATOM 2001 N N . ARG A 1 271 ? -26.427 -14.266 22.846 1.00 60.38 271 ARG A N 1
ATOM 2002 C CA . ARG A 1 271 ? -26.433 -15.221 23.955 1.00 60.38 271 ARG A CA 1
ATOM 2003 C C . ARG A 1 271 ? -27.680 -16.075 23.768 1.00 60.38 271 ARG A C 1
ATOM 2005 O O . ARG A 1 271 ? -28.775 -15.518 23.770 1.00 60.38 271 ARG A O 1
ATOM 2012 N N . HIS A 1 272 ? -27.521 -17.387 23.600 1.00 53.62 272 HIS A N 1
ATOM 2013 C CA . HIS A 1 272 ? -28.645 -18.306 23.705 1.00 53.62 272 HIS A CA 1
ATOM 2014 C C . HIS A 1 272 ? -29.330 -18.035 25.045 1.00 53.62 272 HIS A C 1
ATOM 2016 O O . HIS A 1 272 ? -28.722 -18.202 26.105 1.00 53.62 272 HIS A O 1
ATOM 2022 N N . ALA A 1 273 ? -30.562 -17.531 24.995 1.00 53.91 273 ALA A N 1
ATOM 2023 C CA . ALA A 1 273 ? -31.406 -17.430 26.167 1.00 53.91 273 ALA A CA 1
ATOM 2024 C C . ALA A 1 273 ? -31.653 -18.866 26.644 1.00 53.91 273 ALA A C 1
ATOM 2026 O O . ALA A 1 273 ? -32.438 -19.599 26.047 1.00 53.91 273 ALA A O 1
ATOM 2027 N N . GLY A 1 274 ? -30.904 -19.297 27.662 1.00 54.25 274 GLY A N 1
ATOM 2028 C CA . GLY A 1 274 ? -31.149 -20.572 28.325 1.00 54.25 274 GLY A CA 1
ATOM 2029 C C . GLY A 1 274 ? -32.596 -20.609 28.828 1.00 54.25 274 GLY A C 1
ATOM 2030 O O . GLY A 1 274 ? -33.115 -19.566 29.240 1.00 54.25 274 GLY A O 1
ATOM 2031 N N . PRO A 1 275 ? -33.272 -21.768 28.762 1.00 56.53 275 PRO A N 1
ATOM 2032 C CA . PRO A 1 275 ? -34.702 -21.856 29.011 1.00 56.53 275 PRO A CA 1
ATOM 2033 C C . PRO A 1 275 ? -35.028 -21.333 30.410 1.00 56.53 275 PRO A C 1
ATOM 2035 O O . PRO A 1 275 ? -34.506 -21.822 31.414 1.00 56.53 275 PRO A O 1
ATOM 2038 N N . SER A 1 276 ? -35.903 -20.325 30.467 1.00 56.53 276 SER A N 1
ATOM 2039 C CA . SER A 1 276 ? -36.455 -19.818 31.716 1.00 56.53 276 SER A CA 1
ATOM 2040 C C . SER A 1 276 ? -37.178 -20.970 32.410 1.00 56.53 276 SER A C 1
ATOM 2042 O O . SER A 1 276 ? -38.258 -21.378 31.974 1.00 56.53 276 SER A O 1
ATOM 2044 N N . ARG A 1 277 ? -36.592 -21.512 33.481 1.00 55.62 277 ARG A N 1
ATOM 2045 C CA . ARG A 1 277 ? -37.313 -22.397 34.398 1.00 55.62 277 AR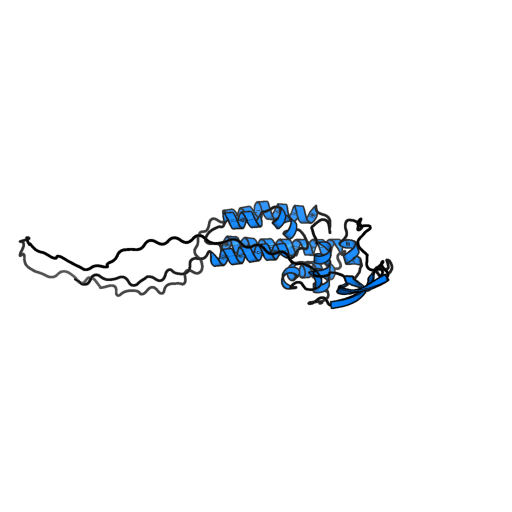G A CA 1
ATOM 2046 C C . ARG A 1 277 ? -38.422 -21.567 35.040 1.00 55.62 277 ARG A C 1
ATOM 2048 O O . ARG A 1 277 ? -38.180 -20.828 35.988 1.00 55.62 277 ARG A O 1
ATOM 2055 N N . ARG A 1 278 ? -39.630 -21.641 34.477 1.00 57.44 278 ARG A N 1
ATOM 2056 C CA . ARG A 1 278 ? -40.845 -21.194 35.159 1.00 57.44 278 ARG A CA 1
ATOM 2057 C C . ARG A 1 278 ? -41.038 -22.116 36.358 1.00 57.44 278 ARG A C 1
ATOM 2059 O O . ARG A 1 278 ? -41.128 -23.329 36.189 1.00 57.44 278 ARG A O 1
ATOM 2066 N N . SER A 1 279 ? -41.048 -21.534 37.549 1.00 52.75 279 SER A N 1
ATOM 2067 C CA . SER A 1 279 ? -41.468 -22.200 38.776 1.00 52.75 279 SER A CA 1
ATOM 2068 C C . SER A 1 279 ? -42.908 -22.685 38.601 1.00 52.75 279 SER A C 1
ATOM 2070 O O . SER A 1 279 ? -43.814 -21.869 38.425 1.00 52.75 279 SER A O 1
ATOM 2072 N N . LEU A 1 280 ? -43.100 -24.003 38.604 1.00 50.53 280 LEU A N 1
ATOM 2073 C CA . LEU A 1 280 ? -44.403 -24.623 38.815 1.00 50.53 280 LEU A CA 1
ATOM 2074 C C . LEU A 1 280 ? -44.736 -24.449 40.299 1.00 50.53 280 LEU A C 1
ATOM 2076 O O . LEU A 1 280 ? -43.995 -24.938 41.153 1.00 50.53 280 LEU A O 1
ATOM 2080 N N . GLY A 1 281 ? -45.774 -23.658 40.563 1.00 49.06 281 GLY A N 1
ATOM 2081 C CA . GLY A 1 281 ? -46.535 -23.725 41.808 1.00 49.06 281 GLY A CA 1
ATOM 2082 C C . GLY A 1 281 ? -47.572 -24.834 41.739 1.00 49.06 281 GLY A C 1
ATOM 2083 O O . GLY A 1 281 ? -47.845 -25.307 40.609 1.00 49.06 281 GLY A O 1
#

Sequence (281 aa):
MAAHRRSGARHRRDVDADAQAPPSPGAKSRDARDRDGAVRSRPGAGRLRKLGGVTPDRPALLAPTRSPLWMIALAAFGLPLGILLALLVPFGEVADESAHLLRAVALMDGQIVGHREAIPFSDGSTRTTAGVTIDPAWERLSRSRPITSAYSPAPMSLDDDAAGKPAFVPLYTIGTYCPVFYVPSAIGLLLGTALGLPDATAALIGRFANLAAYFLIGLAALALAQRGRILFFCILMLPMSLSLAASFNHDSLIIATTVLAAALLSRRSPRHAGPSRRSLG

Radius of gyration: 34.85 Å; Cα contacts (8 Å, |Δi|>4): 336; chains: 1; bounding box: 108×63×82 Å

Foldseek 3Di:
DDDDDDDDDDDDDDDDDDDDDDDDDDDDDDDDDDDDDDDDDDDDDDDPDPDDDPPPPPPPPDDDPDDCVLLCVCVVPLLVVLLVLLVPPAAQPPPLQLLLQQLLQQVLVVNQAWDWDFFQWPVRDTDTATWGWAFCVSSVRNPPDDPPPPPDGDGPPPDVPRGPPTDTDGSHVSRGDHCVLSVQLSVLLNVCVVVVHPNNVSNSSSLVSLLVLLSVLLSLLLVLAPDCSVVSSCQCPDPSLSSQSSGSHSVNVVSSVVSSVVRNVNDDDPPPPDDPPDDDD

Solvent-accessible surface area (backbone atoms only — not comparable to full-atom values): 17151 Å² total; per-residue (Å²): 134,83,88,85,90,84,91,83,85,91,86,87,85,86,87,85,90,83,88,89,83,90,87,89,88,87,89,87,79,90,80,92,87,86,87,87,85,89,84,83,90,87,91,78,78,91,73,84,77,78,71,83,76,79,70,76,79,67,74,81,78,83,76,72,96,62,82,58,59,65,50,50,48,43,55,68,51,43,47,56,52,25,53,49,46,42,71,71,53,62,47,45,77,50,87,68,16,34,56,40,41,53,49,18,50,29,43,54,75,64,44,71,63,46,51,73,48,76,43,53,31,70,83,76,48,72,45,78,40,30,10,44,67,38,48,54,58,58,57,56,61,25,44,71,61,80,84,81,59,95,78,61,75,50,68,72,76,77,60,88,84,42,69,91,42,72,40,83,45,79,37,50,72,63,24,71,49,76,53,75,62,33,46,47,25,15,50,21,30,47,54,23,49,76,70,70,44,58,68,72,58,7,49,51,40,11,19,50,30,31,29,49,51,28,49,54,40,40,44,49,16,52,70,58,28,68,50,61,52,67,59,49,48,50,58,61,62,32,71,65,43,33,54,29,20,21,33,45,40,51,63,23,45,52,51,22,50,50,45,25,52,52,13,56,67,42,45,80,72,83,75,79,79,70,82,80,82,74,81,82,127

pLDDT: mean 74.66, std 24.23, range [29.78, 98.56]

Secondary structure (DSSP, 8-state):
------------------------------------------------------------TT-----THHHHHIIIIIHHHHHHHHHHSPTT-STTHHHHHHHHHHHHTT-SS-EEEEEEBTTS-EEEEEEEEE-HHHHHHT-SS----TTS--BTT--TT-TTS-EEEE-TTGGGS-GGGGHHHHHHHHHHHHTT--HHHHHHHHHHHHHHHHHHHHHHHHHH-SS-HHHHHHHHHSHHHHHHHTSS-THHHHHHHHHHHHHHHTSPPPP----------

Mean predicted aligned error: 15.9 Å